Protein AF-A0A960X4B4-F1 (afdb_monomer)

Structure (mmCIF, N/CA/C/O backbone):
data_AF-A0A960X4B4-F1
#
_entry.id   AF-A0A960X4B4-F1
#
loop_
_atom_site.group_PDB
_atom_site.id
_atom_site.type_symbol
_atom_site.label_atom_id
_atom_site.label_alt_id
_atom_site.label_comp_id
_atom_site.label_asym_id
_atom_site.label_entity_id
_atom_site.label_seq_id
_atom_site.pdbx_PDB_ins_code
_atom_site.Cartn_x
_atom_site.Cartn_y
_atom_site.Cartn_z
_atom_site.occupancy
_atom_site.B_iso_or_equiv
_atom_site.auth_seq_id
_atom_site.auth_comp_id
_atom_site.auth_asym_id
_atom_site.auth_atom_id
_atom_site.pdbx_PDB_model_num
ATOM 1 N N . ILE A 1 1 ? -16.043 -7.181 19.808 1.00 50.53 1 ILE A N 1
ATOM 2 C CA . ILE A 1 1 ? -15.145 -6.764 20.918 1.00 50.53 1 ILE A CA 1
ATOM 3 C C . ILE A 1 1 ? -14.853 -5.288 20.702 1.00 50.53 1 ILE A C 1
ATOM 5 O O . ILE A 1 1 ? -14.570 -4.931 19.564 1.00 50.53 1 ILE A O 1
ATOM 9 N N . GLU A 1 2 ? -14.985 -4.450 21.730 1.00 52.50 2 GLU A N 1
ATOM 10 C CA . GLU A 1 2 ? -14.594 -3.037 21.659 1.00 52.50 2 GLU A CA 1
ATOM 11 C C . GLU A 1 2 ? -13.338 -2.835 22.502 1.00 52.50 2 GLU A C 1
ATOM 13 O O . GLU A 1 2 ? -13.346 -3.117 23.700 1.00 52.50 2 GLU A O 1
ATOM 18 N N . ASN A 1 3 ? -12.250 -2.387 21.876 1.00 58.97 3 ASN A N 1
ATOM 19 C CA . ASN A 1 3 ? -11.050 -1.962 22.590 1.00 58.97 3 ASN A CA 1
ATOM 20 C C . ASN A 1 3 ? -10.979 -0.435 22.542 1.00 58.97 3 ASN A C 1
ATOM 22 O O . ASN A 1 3 ? -10.589 0.135 21.528 1.00 58.97 3 ASN A O 1
ATOM 26 N N . THR A 1 4 ? -11.414 0.205 23.628 1.00 59.31 4 THR A N 1
ATOM 27 C CA . THR A 1 4 ? -11.480 1.668 23.788 1.00 59.31 4 THR A CA 1
ATOM 28 C C . THR A 1 4 ? -10.415 2.211 24.745 1.00 59.31 4 THR A C 1
ATOM 30 O O . THR A 1 4 ? -10.298 3.420 24.923 1.00 59.31 4 THR A O 1
ATOM 33 N N . ALA A 1 5 ? -9.629 1.331 25.375 1.00 55.03 5 ALA A N 1
ATOM 34 C CA . ALA A 1 5 ? -8.694 1.681 26.446 1.00 55.03 5 ALA A CA 1
ATOM 35 C C . ALA A 1 5 ? -7.313 2.143 25.936 1.00 55.03 5 ALA A C 1
ATOM 37 O O . ALA A 1 5 ? -6.369 2.239 26.717 1.00 55.03 5 ALA A O 1
ATOM 38 N N . GLY A 1 6 ? -7.165 2.376 24.628 1.00 54.50 6 GLY A N 1
ATOM 39 C CA . GLY A 1 6 ? -5.917 2.825 24.000 1.00 54.50 6 GLY A CA 1
ATOM 40 C C . GLY A 1 6 ? -4.767 1.810 24.011 1.00 54.50 6 GLY A C 1
ATOM 41 O O . GLY A 1 6 ? -3.699 2.081 23.468 1.00 54.50 6 GLY A O 1
ATOM 42 N N . SER A 1 7 ? -4.968 0.630 24.604 1.00 63.91 7 SER A N 1
ATOM 43 C CA . SER A 1 7 ? -3.974 -0.443 24.612 1.00 63.91 7 SER A CA 1
ATOM 44 C C . SER A 1 7 ? -3.996 -1.173 23.281 1.00 63.91 7 SER A C 1
ATOM 46 O O . SER A 1 7 ? -5.057 -1.588 22.818 1.00 63.91 7 SER A O 1
ATOM 48 N N . ALA A 1 8 ? -2.829 -1.342 22.676 1.00 65.00 8 ALA A N 1
ATOM 49 C CA . ALA A 1 8 ? -2.711 -1.991 21.385 1.00 65.00 8 ALA A CA 1
ATOM 50 C C . ALA A 1 8 ? -3.195 -3.456 21.432 1.00 65.00 8 ALA A C 1
ATOM 52 O O . ALA A 1 8 ? -3.005 -4.146 22.436 1.00 65.00 8 ALA A O 1
ATOM 53 N N . ILE A 1 9 ? -3.822 -3.938 20.355 1.00 73.00 9 ILE A N 1
ATOM 54 C CA . ILE A 1 9 ? -4.096 -5.371 20.185 1.00 73.00 9 ILE A CA 1
ATOM 55 C C . ILE A 1 9 ? -2.877 -5.981 19.510 1.00 73.00 9 ILE A C 1
ATOM 57 O O . ILE A 1 9 ? -2.686 -5.786 18.313 1.00 73.00 9 ILE A O 1
ATOM 61 N N . THR A 1 10 ? -2.065 -6.708 20.273 1.00 71.00 10 THR A N 1
ATOM 62 C CA . THR A 1 10 ? -0.920 -7.445 19.731 1.00 71.00 10 THR A CA 1
ATOM 63 C C . THR A 1 10 ? -1.332 -8.869 19.386 1.00 71.00 10 THR A C 1
ATOM 65 O O . THR A 1 10 ? -1.826 -9.607 20.238 1.00 71.00 10 THR A O 1
ATOM 68 N N . LEU A 1 11 ? -1.117 -9.245 18.132 1.00 68.44 11 LEU A N 1
ATOM 69 C CA . LEU A 1 11 ? -1.329 -10.581 17.599 1.00 68.44 11 LEU A CA 1
ATOM 70 C C . LEU A 1 11 ? 0.003 -11.323 17.584 1.00 68.44 11 LEU A C 1
ATOM 72 O O . LEU A 1 11 ? 1.002 -10.775 17.123 1.00 68.44 11 LEU A O 1
ATOM 76 N N . ALA A 1 12 ? -0.005 -12.560 18.075 1.00 64.75 12 ALA A N 1
ATOM 77 C CA . ALA A 1 12 ? 1.084 -13.500 17.837 1.00 64.75 12 ALA A CA 1
ATOM 78 C C . ALA A 1 12 ? 0.938 -14.137 16.440 1.00 64.75 12 ALA A C 1
ATOM 80 O O . ALA A 1 12 ? -0.093 -13.968 15.778 1.00 64.75 12 ALA A O 1
ATOM 81 N N . ASP A 1 13 ? 1.931 -14.907 16.011 1.00 62.62 13 ASP A N 1
ATOM 82 C CA . ASP A 1 13 ? 1.922 -15.630 14.737 1.00 62.62 13 ASP A CA 1
ATOM 83 C C . ASP A 1 13 ? 0.630 -16.472 14.577 1.00 62.62 13 ASP A C 1
ATOM 85 O O . ASP A 1 13 ? 0.130 -17.055 15.544 1.00 62.62 13 ASP A O 1
ATOM 89 N N . GLN A 1 14 ? 0.081 -16.547 13.354 1.00 63.97 14 GLN A N 1
ATOM 90 C CA . GLN A 1 14 ? -1.072 -17.400 12.991 1.00 63.97 14 GLN A CA 1
ATOM 91 C C . GLN A 1 14 ? -2.417 -17.020 13.637 1.00 63.97 14 GLN A C 1
ATOM 93 O O . GLN A 1 14 ? -3.302 -17.860 13.816 1.00 63.97 14 GLN A O 1
ATOM 98 N N . ASN A 1 15 ? -2.618 -15.745 13.974 1.00 69.31 15 ASN A N 1
ATOM 99 C CA . ASN A 1 15 ? -3.884 -15.277 14.540 1.00 69.31 15 ASN A CA 1
ATOM 100 C C . ASN A 1 15 ? -4.893 -14.820 13.472 1.00 69.31 15 ASN A C 1
ATOM 102 O O . ASN A 1 15 ? -4.555 -14.170 12.481 1.00 69.31 15 ASN A O 1
ATOM 106 N N . THR A 1 16 ? -6.171 -15.121 13.726 1.00 72.31 16 THR A N 1
ATOM 107 C CA . THR A 1 16 ? -7.315 -14.585 12.974 1.00 72.31 16 THR A CA 1
ATOM 108 C C . THR A 1 16 ? -8.043 -13.547 13.816 1.00 72.31 16 THR A C 1
ATOM 110 O O . THR A 1 16 ? -8.469 -13.841 14.933 1.00 72.31 16 THR A O 1
ATOM 113 N N . VAL A 1 17 ? -8.239 -12.351 13.263 1.00 76.06 17 VAL A N 1
ATOM 114 C CA . VAL A 1 17 ? -8.979 -11.263 13.907 1.00 76.06 17 VAL A CA 1
ATOM 115 C C . VAL A 1 17 ? -10.115 -10.805 13.016 1.00 76.06 17 VAL A C 1
ATOM 117 O O . VAL A 1 17 ? -9.895 -10.355 11.889 1.00 76.06 17 VAL A O 1
ATOM 120 N N . THR A 1 18 ? -11.337 -10.889 13.542 1.00 76.25 18 THR A N 1
ATOM 121 C CA . THR A 1 18 ? -12.540 -10.500 12.811 1.00 76.25 18 THR A CA 1
ATOM 122 C C . THR A 1 18 ? -13.560 -9.763 13.666 1.00 76.25 18 THR A C 1
ATOM 124 O O . THR A 1 18 ? -13.777 -10.117 14.827 1.00 76.25 18 THR A O 1
ATOM 127 N N . GLY A 1 19 ? -14.196 -8.739 13.087 1.00 60.88 19 GLY A N 1
ATOM 128 C CA . GLY A 1 19 ? -15.353 -8.071 13.685 1.00 60.88 19 GLY A CA 1
ATOM 129 C C . GLY A 1 19 ? -15.038 -7.286 14.961 1.00 60.88 19 GLY A C 1
ATOM 130 O O . GLY A 1 19 ? -15.871 -7.220 15.872 1.00 60.88 19 GLY A O 1
ATOM 131 N N . ILE A 1 20 ? -13.829 -6.727 15.073 1.00 70.94 20 ILE A N 1
ATOM 132 C CA . ILE A 1 20 ? -13.418 -5.910 16.2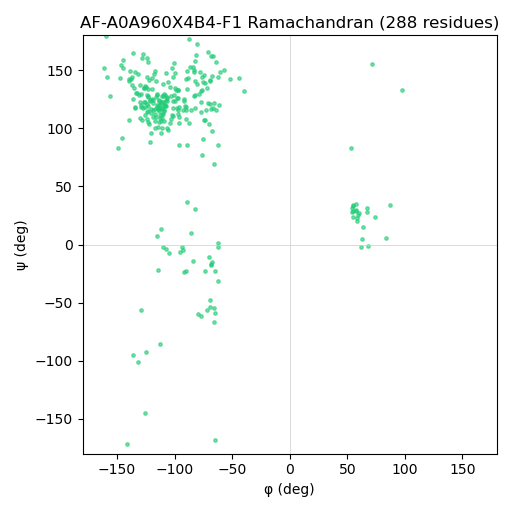18 1.00 70.94 20 ILE A CA 1
ATOM 133 C C . ILE A 1 20 ? -13.525 -4.423 15.864 1.00 70.94 20 ILE A C 1
ATOM 135 O O . ILE A 1 20 ? -13.076 -3.988 14.803 1.00 70.94 20 ILE A O 1
ATOM 139 N N . ASN A 1 21 ? -14.105 -3.646 16.783 1.00 68.06 21 ASN A N 1
ATOM 140 C CA . ASN A 1 21 ? -14.029 -2.189 16.766 1.00 68.06 21 ASN A CA 1
ATOM 141 C C . ASN A 1 21 ? -12.897 -1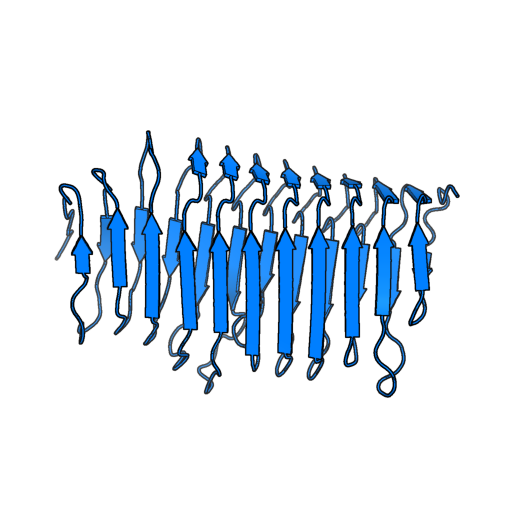.751 17.705 1.00 68.06 21 ASN A C 1
ATOM 143 O O . ASN A 1 21 ? -12.940 -2.005 18.913 1.00 68.06 21 ASN A O 1
ATOM 147 N N . ILE A 1 22 ? -11.864 -1.136 17.145 1.00 71.12 22 ILE A N 1
ATOM 148 C CA . ILE A 1 22 ? -10.683 -0.671 17.865 1.00 71.12 22 ILE A CA 1
ATOM 149 C C . ILE A 1 22 ? -10.682 0.851 17.803 1.00 71.12 22 ILE A C 1
ATOM 151 O O . ILE A 1 22 ? -10.599 1.442 16.727 1.00 71.12 22 ILE A O 1
ATOM 155 N N . VAL A 1 23 ? -10.786 1.491 18.965 1.00 71.81 23 VAL A N 1
ATOM 156 C CA . VAL A 1 23 ? -10.845 2.948 19.086 1.00 71.81 23 VAL A CA 1
ATOM 157 C C . VAL A 1 23 ? -9.662 3.413 19.917 1.00 71.81 23 VAL A C 1
ATOM 159 O O . VAL A 1 23 ? -9.452 2.952 21.039 1.00 71.81 23 VAL A O 1
ATOM 162 N N . SER A 1 24 ? -8.888 4.339 19.362 1.00 63.91 24 SER A N 1
ATOM 163 C CA . SER A 1 24 ? -7.717 4.935 20.012 1.00 63.91 24 SER A CA 1
ATOM 164 C C . SER A 1 24 ? -6.572 3.964 20.318 1.00 63.91 24 SER A C 1
ATOM 166 O O . SER A 1 24 ? -5.665 4.314 21.067 1.00 63.91 24 SER A O 1
ATOM 168 N N . ALA A 1 25 ? -6.577 2.770 19.721 1.00 57.59 25 ALA A N 1
ATOM 169 C CA . ALA A 1 25 ? -5.566 1.730 19.898 1.00 57.59 25 ALA A CA 1
ATOM 170 C C . ALA A 1 25 ? -5.103 1.167 18.547 1.00 57.59 25 ALA A C 1
ATOM 172 O O . ALA A 1 25 ? -5.895 1.042 17.620 1.00 57.59 25 ALA A O 1
ATOM 173 N N . THR A 1 26 ? -3.832 0.784 18.443 1.00 59.41 26 THR A N 1
ATOM 174 C CA . THR A 1 26 ? -3.265 0.173 17.228 1.00 59.41 26 THR A CA 1
ATOM 175 C C . THR A 1 26 ? -3.437 -1.349 17.243 1.00 59.41 26 THR A C 1
ATOM 177 O O . THR A 1 26 ? -3.318 -1.981 18.294 1.00 59.41 26 THR A O 1
ATOM 180 N N . MET A 1 27 ? -3.694 -1.960 16.084 1.00 68.62 27 MET A N 1
ATOM 181 C CA . MET A 1 27 ? -3.538 -3.408 15.908 1.00 68.62 27 MET A CA 1
ATOM 182 C C . MET A 1 27 ? -2.111 -3.703 15.438 1.00 68.62 27 MET A C 1
ATOM 184 O O . MET A 1 27 ? -1.719 -3.255 14.363 1.00 68.62 27 MET A O 1
ATOM 188 N N . HIS A 1 28 ? -1.349 -4.458 16.229 1.00 66.94 28 HIS A N 1
ATOM 189 C CA . HIS A 1 28 ? -0.005 -4.910 15.874 1.00 66.94 28 HIS A CA 1
ATOM 190 C C . HIS A 1 28 ? -0.008 -6.395 15.533 1.00 66.94 28 HIS A C 1
ATOM 192 O O . HIS A 1 28 ? -0.406 -7.214 16.358 1.00 66.94 28 HIS A O 1
ATOM 198 N N . GLY A 1 29 ? 0.500 -6.747 14.357 1.00 53.44 29 GLY A N 1
ATOM 199 C CA . GLY A 1 29 ? 0.996 -8.093 14.082 1.00 53.44 29 GLY A CA 1
ATOM 200 C C . GLY A 1 29 ? 2.514 -8.069 14.174 1.00 53.44 29 GLY A C 1
ATOM 201 O O . GLY A 1 29 ? 3.162 -7.437 13.339 1.00 53.44 29 GLY A O 1
ATOM 202 N N . ILE A 1 30 ? 3.068 -8.706 15.204 1.00 56.44 30 ILE A N 1
ATOM 203 C CA . ILE A 1 30 ? 4.516 -8.877 15.353 1.00 56.44 30 ILE A CA 1
ATOM 204 C C . ILE A 1 30 ? 4.791 -10.351 15.117 1.00 56.44 30 ILE A C 1
ATOM 206 O O . ILE A 1 30 ? 4.470 -11.173 15.973 1.00 56.44 30 ILE A O 1
ATOM 210 N N . ASP A 1 31 ? 5.369 -10.669 13.957 1.00 52.88 31 ASP A N 1
ATOM 211 C CA . ASP A 1 31 ? 5.973 -11.983 13.763 1.00 52.88 31 ASP A CA 1
ATOM 212 C C . ASP A 1 31 ? 7.158 -12.048 14.729 1.00 52.88 31 ASP A C 1
ATOM 214 O O . ASP A 1 31 ? 7.978 -11.132 14.746 1.00 52.88 31 ASP A O 1
ATOM 218 N N . SER A 1 32 ? 7.182 -13.017 15.637 1.00 44.44 32 SER A N 1
ATOM 219 C CA . SER A 1 32 ? 8.206 -13.080 16.693 1.00 44.44 32 SER A CA 1
ATOM 220 C C . SER A 1 32 ? 9.188 -14.231 16.504 1.00 44.44 32 SER A C 1
ATOM 222 O O . SER A 1 32 ? 10.150 -14.339 17.271 1.00 44.44 32 SER A O 1
ATOM 224 N N . SER A 1 33 ? 9.003 -15.068 15.474 1.00 44.66 33 SER A N 1
ATOM 225 C CA . SER A 1 33 ? 9.842 -16.242 15.259 1.00 44.66 33 SER A CA 1
ATOM 226 C C . SER A 1 33 ? 10.500 -16.263 13.874 1.00 44.66 33 SER A C 1
ATOM 228 O O . SER A 1 33 ? 9.882 -16.491 12.844 1.00 44.66 33 SER A O 1
ATOM 230 N N . ALA A 1 34 ? 11.833 -16.153 13.849 1.00 45.00 34 ALA A N 1
ATOM 231 C CA . ALA A 1 34 ? 12.650 -16.311 12.635 1.00 45.00 34 ALA A CA 1
ATOM 232 C C . ALA A 1 34 ? 12.574 -17.722 11.994 1.00 45.00 34 ALA A C 1
ATOM 234 O O . ALA A 1 34 ? 13.217 -17.975 10.978 1.00 45.00 34 ALA A O 1
ATOM 235 N N . ALA A 1 35 ? 11.835 -18.662 12.600 1.00 48.38 35 ALA A N 1
ATOM 236 C CA . ALA A 1 35 ? 11.820 -20.080 12.239 1.00 48.38 35 ALA A CA 1
ATOM 237 C C . ALA A 1 35 ? 10.474 -20.582 11.682 1.00 48.38 35 ALA A C 1
ATOM 239 O O . ALA A 1 35 ? 10.463 -21.587 10.971 1.00 48.38 35 ALA A O 1
ATOM 240 N N . SER A 1 36 ? 9.353 -19.912 11.968 1.00 52.69 36 SER A N 1
ATOM 241 C CA . SER A 1 36 ? 8.038 -20.261 11.422 1.00 52.69 36 SER A CA 1
ATOM 242 C C . SER A 1 36 ? 7.292 -18.991 11.057 1.00 52.69 36 SER A C 1
ATOM 244 O O . SER A 1 36 ? 6.841 -18.272 11.933 1.00 52.69 36 SER A O 1
ATOM 246 N N . GLY A 1 37 ? 7.174 -18.739 9.760 1.00 59.66 37 GLY A N 1
ATOM 247 C CA . GLY A 1 37 ? 6.456 -17.604 9.206 1.00 59.66 37 GLY A CA 1
ATOM 248 C C . GLY A 1 37 ? 5.149 -17.231 9.892 1.00 59.66 37 GLY A C 1
ATOM 249 O O . GLY A 1 37 ? 4.287 -18.091 10.089 1.00 59.66 37 GLY A O 1
ATOM 250 N N . GLY A 1 38 ? 4.966 -15.944 10.181 1.00 64.44 38 GLY A N 1
ATOM 251 C CA . GLY A 1 38 ? 3.690 -15.404 10.620 1.00 64.44 38 GLY A CA 1
ATOM 252 C C . GLY A 1 38 ? 2.663 -15.377 9.486 1.00 64.44 38 GLY A C 1
ATOM 253 O O . GLY A 1 38 ? 2.866 -14.723 8.459 1.00 64.44 38 GLY A O 1
ATOM 254 N N . GLU A 1 39 ? 1.530 -16.053 9.692 1.00 75.50 39 GLU A N 1
ATOM 255 C CA . GLU A 1 39 ? 0.331 -15.872 8.873 1.00 75.50 39 GLU A CA 1
ATOM 256 C C . GLU A 1 39 ? -0.704 -15.027 9.623 1.00 75.50 39 GLU A C 1
ATOM 258 O O . GLU A 1 39 ? -1.055 -15.336 10.759 1.00 75.50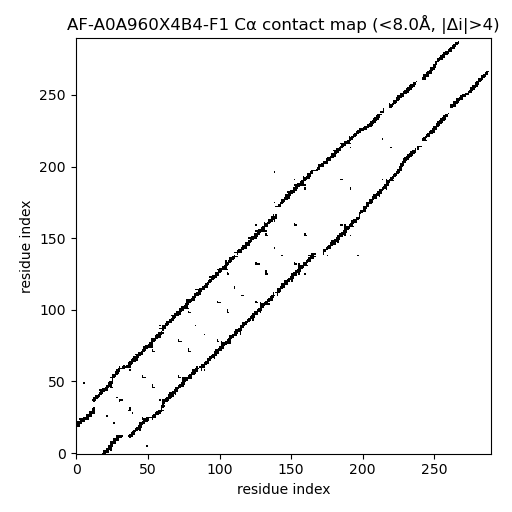 39 GLU A O 1
ATOM 263 N N . TYR A 1 40 ? -1.213 -13.959 9.011 1.00 79.12 40 TYR A N 1
ATOM 264 C CA . TYR A 1 40 ? -2.215 -13.096 9.643 1.00 79.12 40 TYR A CA 1
ATOM 265 C C . TYR A 1 40 ? -3.465 -13.008 8.783 1.00 79.12 40 TYR A C 1
ATOM 267 O O . TYR A 1 40 ? -3.389 -12.626 7.617 1.00 79.12 40 TYR A O 1
ATOM 275 N N . LEU A 1 41 ? -4.628 -13.292 9.371 1.00 84.44 41 LEU A N 1
ATOM 276 C CA . LEU A 1 41 ? -5.923 -13.000 8.760 1.00 84.44 41 LEU A CA 1
ATOM 277 C C . LEU A 1 41 ? -6.617 -11.901 9.559 1.00 84.44 41 LEU A C 1
ATOM 279 O O . LEU A 1 41 ? -7.134 -12.142 10.649 1.00 84.44 41 LEU A O 1
ATOM 283 N N . ILE A 1 42 ? -6.650 -10.693 9.003 1.00 87.00 42 ILE A N 1
ATOM 284 C CA . ILE A 1 42 ? -7.273 -9.522 9.623 1.00 87.00 42 ILE A CA 1
ATOM 285 C C . ILE A 1 42 ? -8.428 -9.096 8.726 1.00 87.00 42 ILE A C 1
ATOM 287 O O . ILE A 1 42 ? -8.215 -8.622 7.609 1.00 87.00 42 ILE A O 1
ATOM 291 N N . THR A 1 43 ? -9.662 -9.298 9.180 1.00 91.38 43 THR A N 1
ATOM 292 C CA . THR A 1 43 ? -10.844 -9.090 8.336 1.00 91.38 43 THR A CA 1
ATOM 293 C C . THR A 1 43 ? -11.978 -8.375 9.050 1.00 91.38 43 THR A C 1
ATOM 295 O O . THR A 1 43 ? -12.230 -8.631 10.219 1.00 91.38 43 THR A O 1
ATOM 298 N N . ASP A 1 44 ? -12.719 -7.525 8.345 1.00 89.69 44 ASP A N 1
ATOM 299 C CA . ASP A 1 44 ? -13.961 -6.918 8.851 1.00 89.69 44 ASP A CA 1
ATOM 300 C C . ASP A 1 44 ? -13.787 -6.120 10.161 1.00 89.69 44 ASP A C 1
ATOM 302 O O . ASP A 1 44 ? -14.659 -6.139 11.031 1.00 89.69 44 ASP A O 1
ATOM 306 N N . ASN A 1 45 ? -12.648 -5.443 10.341 1.00 86.88 45 ASN A N 1
ATOM 307 C CA . ASN A 1 45 ? -12.400 -4.607 11.518 1.00 86.88 45 ASN A CA 1
ATOM 308 C C . ASN A 1 45 ? -12.643 -3.126 11.219 1.00 86.88 45 ASN A C 1
ATOM 310 O O . ASN A 1 45 ? -12.369 -2.650 10.116 1.00 86.88 45 ASN A O 1
ATOM 314 N N . LEU A 1 46 ? -13.106 -2.389 12.229 1.00 89.94 46 LEU A N 1
ATOM 315 C CA . LEU A 1 46 ? -13.152 -0.929 12.226 1.00 89.94 46 LEU A CA 1
ATOM 316 C C . LEU A 1 46 ? -12.086 -0.418 13.195 1.00 89.94 46 LEU A C 1
ATOM 318 O O . LEU A 1 46 ? -12.133 -0.736 14.379 1.00 89.94 46 LEU A O 1
ATOM 322 N N . ILE A 1 47 ? -11.122 0.351 12.699 1.00 88.69 47 ILE A N 1
ATOM 323 C CA . ILE A 1 47 ? -9.986 0.850 13.478 1.00 88.69 47 ILE A CA 1
ATOM 324 C C . ILE A 1 47 ? -9.942 2.364 13.331 1.00 88.69 47 ILE A C 1
ATOM 326 O O . ILE A 1 47 ? -9.822 2.876 12.217 1.00 88.69 47 ILE A O 1
ATOM 330 N N . THR A 1 48 ? -10.090 3.091 14.440 1.00 89.25 48 THR A N 1
ATOM 331 C CA . THR A 1 48 ? -10.283 4.545 14.395 1.00 89.25 48 THR A CA 1
ATOM 332 C C . THR A 1 48 ? -9.503 5.308 15.455 1.00 89.25 48 THR A C 1
ATOM 334 O O . THR A 1 48 ? -9.310 4.820 16.569 1.00 89.25 48 THR A O 1
ATOM 337 N N . ASN A 1 49 ? -9.117 6.544 15.125 1.00 89.06 49 ASN A N 1
ATOM 338 C CA . ASN A 1 49 ? -8.545 7.529 16.055 1.00 89.06 49 ASN A CA 1
ATOM 339 C C . ASN A 1 49 ? -7.268 7.054 16.774 1.00 89.06 49 ASN A C 1
ATOM 341 O O . ASN A 1 49 ? -7.013 7.438 17.915 1.00 89.06 49 ASN A O 1
ATOM 345 N N . THR A 1 50 ? -6.476 6.191 16.136 1.00 84.44 50 THR A N 1
ATOM 346 C CA . THR A 1 50 ? -5.217 5.688 16.698 1.00 84.44 50 THR A CA 1
ATOM 347 C C . THR A 1 50 ? -4.192 6.813 16.793 1.00 84.44 50 THR A C 1
ATOM 349 O O . THR A 1 50 ? -4.142 7.685 15.934 1.00 84.44 50 THR A O 1
ATOM 352 N N . THR A 1 51 ? -3.345 6.817 17.823 1.00 85.56 51 THR A N 1
ATOM 353 C CA . THR A 1 51 ? -2.296 7.848 17.972 1.00 85.56 51 THR A CA 1
ATOM 354 C C . THR A 1 51 ? -1.137 7.666 16.990 1.00 85.56 51 THR A C 1
ATOM 356 O O . THR A 1 51 ? -0.430 8.623 16.691 1.00 85.56 51 THR A O 1
ATOM 359 N N . ASN A 1 52 ? -0.957 6.446 16.483 1.00 88.31 52 ASN A N 1
ATOM 360 C CA . ASN A 1 52 ? 0.017 6.074 15.462 1.00 88.31 52 ASN A CA 1
ATOM 361 C C . ASN A 1 52 ? -0.720 5.377 14.297 1.00 88.31 52 ASN A C 1
ATOM 363 O O . ASN A 1 52 ? -1.867 5.726 14.010 1.00 88.31 52 ASN A O 1
ATOM 367 N N . ASN A 1 53 ? -0.109 4.380 13.657 1.00 89.56 53 ASN A N 1
ATOM 368 C CA . ASN A 1 53 ? -0.731 3.554 12.626 1.00 89.56 53 ASN A CA 1
ATOM 369 C C . ASN A 1 53 ? -2.016 2.859 13.110 1.00 89.56 53 ASN A C 1
ATOM 371 O O . ASN A 1 53 ? -2.133 2.523 14.294 1.00 89.56 53 ASN A O 1
ATOM 375 N N . GLY A 1 54 ? -2.964 2.607 12.205 1.00 89.06 54 GLY A N 1
ATOM 376 C CA . GLY A 1 54 ? -4.170 1.839 12.524 1.00 89.06 54 GLY A CA 1
ATOM 377 C C . GLY A 1 54 ? -3.899 0.336 12.601 1.00 89.06 54 GLY A C 1
ATOM 378 O O . GLY A 1 54 ? -4.050 -0.275 13.662 1.00 89.06 54 GLY A O 1
ATOM 379 N N . ILE A 1 55 ? -3.453 -0.249 11.487 1.00 90.56 55 ILE A N 1
ATOM 380 C CA . ILE A 1 55 ? -2.885 -1.604 11.429 1.00 90.56 55 ILE A CA 1
ATOM 381 C C . ILE A 1 55 ? -1.388 -1.469 11.183 1.00 90.56 55 ILE A C 1
ATOM 383 O O . ILE A 1 55 ? -0.984 -0.799 10.238 1.00 90.56 55 ILE A O 1
ATOM 387 N N . ASN A 1 56 ? -0.575 -2.121 12.006 1.00 88.06 56 ASN A N 1
ATOM 388 C CA . ASN A 1 56 ? 0.871 -2.171 11.848 1.00 88.06 56 ASN A CA 1
ATOM 389 C C . ASN A 1 56 ? 1.333 -3.633 11.816 1.00 88.06 56 ASN A C 1
ATOM 391 O O . ASN A 1 56 ? 1.239 -4.324 12.834 1.00 88.06 56 ASN A O 1
ATOM 395 N N . LEU A 1 57 ? 1.806 -4.108 10.664 1.00 85.06 57 LEU A N 1
ATOM 396 C CA . LEU A 1 57 ? 2.397 -5.439 10.532 1.00 85.06 57 LEU A CA 1
ATOM 397 C C . LEU A 1 57 ? 3.890 -5.306 10.267 1.00 85.06 57 LEU A C 1
ATOM 399 O O . LEU A 1 57 ? 4.299 -4.632 9.322 1.00 85.06 57 LEU A O 1
ATOM 403 N N . VAL A 1 58 ? 4.681 -6.011 11.074 1.00 79.56 58 VAL A N 1
ATOM 404 C CA . VAL A 1 58 ? 6.139 -6.069 10.932 1.00 79.56 58 VAL A CA 1
ATOM 405 C C . VAL A 1 58 ? 6.558 -7.526 10.734 1.00 79.56 58 VAL A C 1
ATOM 407 O O . VAL A 1 58 ? 6.798 -8.237 11.714 1.00 79.56 58 VAL A O 1
ATOM 410 N N . PRO A 1 59 ? 6.585 -8.019 9.482 1.00 71.38 59 PRO A N 1
ATOM 411 C CA . PRO A 1 59 ? 7.073 -9.358 9.175 1.00 71.38 59 PRO A CA 1
ATOM 412 C C . PRO A 1 59 ? 8.588 -9.429 9.397 1.00 71.38 59 PRO A C 1
ATOM 414 O O . PRO A 1 59 ? 9.338 -8.688 8.756 1.00 71.38 59 PRO A O 1
ATOM 417 N N . ILE A 1 60 ? 9.039 -10.324 10.281 1.00 68.62 60 ILE A N 1
ATOM 418 C CA . ILE A 1 60 ? 10.472 -10.566 10.547 1.00 68.62 60 ILE A CA 1
ATOM 419 C C . ILE A 1 60 ? 10.992 -11.876 9.935 1.00 68.62 60 ILE A C 1
ATOM 421 O O . ILE A 1 60 ? 12.189 -12.149 9.993 1.00 68.62 60 ILE A O 1
ATOM 425 N N . ALA A 1 61 ? 10.097 -12.695 9.377 1.00 67.75 61 ALA A N 1
ATOM 426 C CA . ALA A 1 61 ? 10.388 -13.980 8.752 1.00 67.75 61 ALA A CA 1
ATOM 427 C C . ALA A 1 61 ? 9.514 -14.182 7.499 1.00 67.75 61 ALA A C 1
ATOM 429 O O . ALA A 1 61 ? 8.829 -13.265 7.039 1.00 67.75 61 ALA A O 1
ATOM 430 N N . ASN A 1 62 ? 9.553 -15.387 6.922 1.00 74.12 62 ASN A N 1
ATOM 431 C CA . ASN A 1 62 ? 8.783 -15.723 5.724 1.00 74.12 62 ASN A CA 1
ATOM 432 C C . ASN A 1 62 ? 7.275 -15.743 6.017 1.00 74.12 62 ASN A C 1
ATOM 434 O O . ASN A 1 62 ? 6.792 -16.758 6.491 1.00 74.12 62 ASN A O 1
ATOM 438 N N . GLY A 1 63 ? 6.524 -14.683 5.730 1.00 72.94 63 GLY A N 1
ATOM 439 C CA . GLY A 1 63 ? 5.139 -14.535 6.197 1.00 72.94 63 GLY A CA 1
ATOM 440 C C . GLY A 1 63 ? 4.094 -14.314 5.101 1.00 72.94 63 GLY A C 1
ATOM 441 O O . GLY A 1 63 ? 4.399 -13.872 3.985 1.00 72.94 63 GLY A O 1
ATOM 442 N N . HIS A 1 64 ? 2.829 -14.576 5.447 1.00 82.88 64 HIS A N 1
ATOM 443 C CA . HIS A 1 64 ? 1.671 -14.282 4.600 1.00 82.88 64 HIS A CA 1
ATOM 444 C C . HIS A 1 64 ? 0.589 -13.506 5.356 1.00 82.88 64 HIS A C 1
ATOM 446 O O . HIS A 1 64 ? 0.009 -14.002 6.315 1.00 82.88 64 HIS A O 1
ATOM 452 N N . SER A 1 65 ? 0.243 -12.311 4.886 1.00 86.62 65 SER A N 1
ATOM 453 C CA . SER A 1 65 ? -0.824 -11.510 5.499 1.00 86.62 65 SER A CA 1
ATOM 454 C C . SER A 1 65 ? -1.997 -11.311 4.553 1.00 86.62 65 SER A C 1
ATOM 456 O O . SER A 1 65 ? -1.838 -10.842 3.426 1.00 86.62 65 SER A O 1
ATOM 458 N N . ILE A 1 66 ? -3.198 -11.594 5.044 1.00 89.88 66 ILE A N 1
ATOM 459 C CA . ILE A 1 66 ? -4.467 -11.375 4.361 1.00 89.88 66 ILE A CA 1
ATOM 460 C C . ILE A 1 66 ? -5.245 -10.297 5.117 1.00 89.88 66 ILE A C 1
ATOM 462 O O . ILE A 1 66 ? -5.661 -10.499 6.259 1.00 89.88 66 ILE A O 1
ATOM 466 N N . LEU A 1 67 ? -5.466 -9.156 4.463 1.00 93.44 67 LEU A N 1
ATOM 467 C CA . LEU A 1 67 ? -6.262 -8.050 4.989 1.00 93.44 67 LEU A CA 1
ATOM 468 C C . LEU A 1 67 ? -7.509 -7.879 4.126 1.00 93.44 67 LEU A C 1
ATOM 470 O O . LEU A 1 67 ? -7.401 -7.567 2.937 1.00 93.44 67 LEU A O 1
ATOM 474 N N . LEU A 1 68 ? -8.692 -8.076 4.705 1.00 94.56 68 LEU A N 1
ATOM 475 C CA . LEU A 1 68 ? -9.955 -8.046 3.965 1.00 94.56 68 LEU A CA 1
ATOM 476 C C . LEU A 1 68 ? -10.978 -7.130 4.628 1.00 94.56 68 LEU A C 1
ATOM 478 O O . LEU A 1 68 ? -11.283 -7.298 5.801 1.00 94.56 68 LEU A O 1
ATOM 482 N N . ARG A 1 69 ? -11.596 -6.218 3.873 1.00 96.69 69 ARG A N 1
ATOM 483 C CA . ARG A 1 69 ? -12.763 -5.449 4.358 1.00 96.69 69 ARG A CA 1
ATOM 484 C C . ARG A 1 69 ? -12.536 -4.706 5.681 1.00 96.69 69 ARG A C 1
ATOM 486 O O . ARG A 1 69 ? -13.478 -4.476 6.435 1.00 96.69 69 ARG A O 1
ATOM 493 N N . ASN A 1 70 ? -11.297 -4.325 5.984 1.00 95.31 70 ASN A N 1
ATOM 494 C CA . ASN A 1 70 ? -11.015 -3.491 7.146 1.00 95.31 70 ASN A CA 1
ATOM 495 C C . ASN A 1 70 ? -11.262 -2.028 6.794 1.00 95.31 70 ASN A C 1
ATOM 497 O O . ASN A 1 70 ? -10.919 -1.581 5.703 1.00 95.31 70 ASN A O 1
ATOM 501 N N . THR A 1 71 ? -11.825 -1.274 7.730 1.00 96.00 71 THR A N 1
ATOM 502 C CA . THR A 1 71 ? -11.913 0.182 7.648 1.00 96.00 71 THR A CA 1
ATOM 503 C C . THR A 1 71 ? -10.974 0.781 8.678 1.00 96.00 71 THR A C 1
ATOM 505 O O . THR A 1 71 ? -11.184 0.614 9.877 1.00 96.00 71 THR A O 1
ATOM 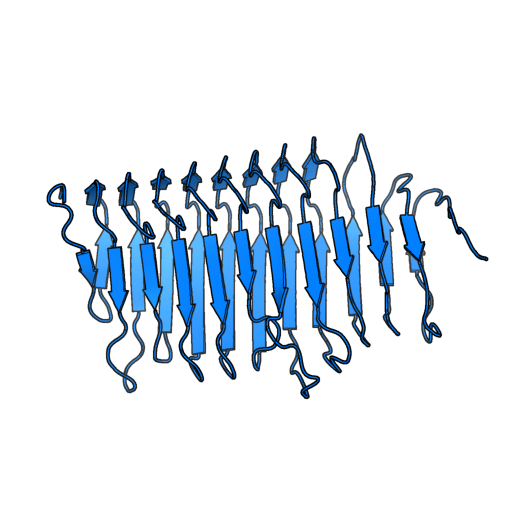508 N N . VAL A 1 72 ? -9.957 1.495 8.211 1.00 95.88 72 VAL A N 1
ATOM 509 C CA . VAL A 1 72 ? -9.033 2.248 9.052 1.00 95.88 72 VAL A CA 1
ATOM 510 C C . VAL A 1 72 ? -9.206 3.735 8.782 1.00 95.88 72 VAL A C 1
ATOM 512 O O . VAL A 1 72 ? -9.088 4.173 7.635 1.00 95.88 72 VAL A O 1
ATOM 515 N N . MET A 1 73 ? -9.493 4.522 9.819 1.00 95.44 73 MET A N 1
ATOM 516 C CA . MET A 1 73 ? -9.658 5.964 9.651 1.00 95.44 73 MET A CA 1
ATOM 517 C C . MET A 1 73 ? -9.168 6.814 10.813 1.00 95.44 73 MET A C 1
ATOM 519 O O . MET A 1 73 ? -9.205 6.396 11.968 1.00 95.44 73 MET A O 1
ATOM 523 N N . ASN A 1 74 ? -8.765 8.046 10.504 1.00 94.38 74 ASN A N 1
ATOM 524 C CA . ASN A 1 74 ? -8.227 8.999 11.477 1.00 94.38 74 ASN A CA 1
ATOM 525 C C . ASN A 1 74 ? -7.035 8.432 12.268 1.00 94.38 74 ASN A C 1
ATOM 527 O O . ASN A 1 74 ? -6.895 8.712 13.459 1.00 94.38 74 ASN A O 1
ATOM 531 N N . ALA A 1 75 ? -6.201 7.598 11.643 1.00 91.88 75 ALA A N 1
ATOM 532 C CA . ALA A 1 75 ? -4.951 7.177 12.254 1.00 91.88 75 ALA A CA 1
ATOM 533 C C . ALA A 1 75 ? -3.979 8.360 12.330 1.00 91.88 75 ALA A C 1
ATOM 535 O O . ALA A 1 75 ? -3.890 9.162 11.397 1.00 91.88 75 ALA A O 1
ATOM 536 N N . GLY A 1 76 ? -3.243 8.450 13.437 1.00 90.38 76 GLY A N 1
ATOM 537 C CA . GLY A 1 76 ? -2.289 9.516 13.733 1.00 90.38 76 GLY A CA 1
ATOM 538 C C . GLY A 1 76 ? -1.026 9.489 12.874 1.00 90.38 76 GLY A C 1
ATOM 539 O O . GLY A 1 76 ? -0.304 10.488 12.869 1.00 90.38 76 GLY A O 1
ATOM 540 N N . VAL A 1 77 ? -0.798 8.408 12.113 1.00 94.38 77 VAL A N 1
ATOM 541 C CA . VAL A 1 77 ? 0.206 8.326 11.037 1.00 94.38 77 VAL A CA 1
ATOM 542 C C . VAL A 1 77 ? -0.395 7.635 9.798 1.00 94.38 77 VAL A C 1
ATOM 544 O O . VAL A 1 77 ? -1.056 8.297 8.997 1.00 94.38 77 VAL A O 1
ATOM 547 N N . ASN A 1 78 ? -0.211 6.320 9.629 1.00 96.62 78 ASN A N 1
ATOM 548 C CA . ASN A 1 78 ? -0.688 5.576 8.459 1.00 96.62 78 ASN A CA 1
ATOM 549 C C . ASN A 1 78 ? -1.966 4.784 8.771 1.00 96.62 78 ASN A C 1
ATOM 551 O O . ASN A 1 78 ? -2.181 4.343 9.899 1.00 96.62 78 ASN A O 1
ATOM 555 N N . GLY A 1 79 ? -2.816 4.543 7.773 1.00 96.12 79 GLY A N 1
ATOM 556 C CA . GLY A 1 79 ? -3.943 3.621 7.936 1.00 96.12 79 GLY A CA 1
ATOM 557 C C . GLY A 1 79 ? -3.438 2.192 8.155 1.00 96.12 79 GLY A C 1
ATOM 558 O O . GLY A 1 79 ? -3.557 1.621 9.240 1.00 96.12 79 GLY A O 1
ATOM 559 N N . ILE A 1 80 ? -2.819 1.632 7.123 1.00 95.12 80 ILE A N 1
ATOM 560 C CA . ILE A 1 80 ? -2.139 0.336 7.180 1.00 95.12 80 ILE A CA 1
ATOM 561 C C . ILE A 1 80 ? -0.654 0.573 6.937 1.00 95.12 80 ILE A C 1
ATOM 563 O O . ILE A 1 80 ? -0.297 1.210 5.952 1.00 95.12 80 ILE A O 1
ATOM 567 N N . ASP A 1 81 ? 0.188 0.048 7.817 1.00 92.56 81 ASP A N 1
ATOM 568 C CA . ASP A 1 81 ? 1.642 0.070 7.710 1.00 92.56 81 ASP A CA 1
ATOM 569 C C . ASP A 1 81 ? 2.166 -1.364 7.651 1.00 92.56 81 ASP A C 1
ATOM 571 O O . ASP A 1 81 ? 1.874 -2.178 8.534 1.00 92.56 81 ASP A O 1
ATOM 575 N N . LEU A 1 82 ? 2.886 -1.670 6.577 1.00 88.75 82 LEU A N 1
ATOM 576 C CA . LEU A 1 82 ? 3.588 -2.924 6.375 1.00 88.75 82 LEU A CA 1
ATOM 577 C C . LEU A 1 82 ? 5.073 -2.635 6.187 1.00 88.75 82 LEU A C 1
ATOM 579 O O . LEU A 1 82 ? 5.514 -2.369 5.070 1.00 88.75 82 LEU A O 1
ATOM 583 N N . THR A 1 83 ? 5.847 -2.733 7.258 1.00 85.75 83 THR A N 1
ATOM 584 C CA . THR A 1 83 ? 7.298 -2.539 7.195 1.00 85.75 83 THR A CA 1
ATOM 585 C C . THR A 1 83 ? 7.983 -3.876 7.449 1.00 85.75 83 THR A C 1
ATOM 587 O O . THR A 1 83 ? 7.868 -4.433 8.540 1.00 85.75 83 THR A O 1
ATOM 590 N N . THR A 1 84 ? 8.653 -4.438 6.441 1.00 78.38 84 THR A N 1
ATOM 591 C CA . THR A 1 84 ? 9.340 -5.734 6.572 1.00 78.38 84 THR A CA 1
ATOM 592 C C . THR A 1 84 ? 10.722 -5.568 7.182 1.00 78.38 84 THR A C 1
ATOM 594 O O . THR A 1 84 ? 11.398 -4.583 6.920 1.00 78.38 84 THR A O 1
ATOM 597 N N . ALA A 1 85 ? 11.190 -6.559 7.938 1.00 75.25 85 ALA A N 1
ATOM 598 C CA . ALA A 1 85 ? 12.604 -6.636 8.292 1.00 75.25 85 ALA A CA 1
ATOM 599 C C . ALA A 1 85 ? 13.468 -7.022 7.073 1.00 75.25 85 ALA A C 1
ATOM 601 O O . ALA A 1 85 ? 12.957 -7.497 6.051 1.00 75.25 85 ALA A O 1
ATOM 602 N N . SER A 1 86 ? 14.786 -6.843 7.198 1.00 75.00 86 SER A N 1
ATOM 603 C CA . SER A 1 86 ? 15.754 -7.324 6.204 1.00 75.00 86 SER A CA 1
ATOM 604 C C . SER A 1 86 ? 15.674 -8.850 6.050 1.00 75.00 86 SER A C 1
ATOM 606 O O . SER A 1 86 ? 15.327 -9.553 7.001 1.00 75.00 86 SER A O 1
ATOM 608 N N . ASP A 1 87 ? 15.947 -9.352 4.842 1.00 73.56 87 ASP A N 1
ATOM 609 C CA . ASP A 1 87 ? 15.881 -10.775 4.458 1.00 73.56 87 ASP A CA 1
ATOM 610 C C . ASP A 1 87 ? 14.491 -11.454 4.551 1.00 73.56 87 ASP A C 1
ATOM 612 O O . ASP A 1 87 ? 14.367 -12.653 4.282 1.00 73.56 87 ASP A O 1
ATOM 616 N N . ALA A 1 88 ? 13.417 -10.727 4.876 1.00 73.31 88 ALA A N 1
ATOM 617 C CA . ALA A 1 88 ? 12.078 -11.313 4.958 1.00 73.31 88 ALA A CA 1
ATOM 618 C C . ALA A 1 88 ? 11.506 -11.659 3.565 1.00 73.31 88 ALA A C 1
ATOM 620 O O . ALA A 1 88 ? 11.528 -10.838 2.644 1.00 73.31 88 ALA A O 1
ATOM 621 N N . GLN A 1 89 ? 10.923 -12.856 3.406 1.00 80.38 89 GLN A N 1
ATOM 622 C CA . GLN A 1 89 ? 10.057 -13.168 2.260 1.00 80.38 89 GLN A CA 1
ATOM 623 C C . GLN A 1 89 ? 8.603 -12.956 2.651 1.00 80.38 89 GLN A C 1
ATOM 625 O O . GLN A 1 89 ? 8.004 -13.766 3.353 1.00 80.38 89 GLN A O 1
ATOM 630 N N . PHE A 1 90 ? 8.011 -11.868 2.188 1.00 80.44 90 PHE A N 1
ATOM 631 C CA . PHE A 1 90 ? 6.691 -11.472 2.632 1.00 80.44 90 PHE A CA 1
ATOM 632 C C . PHE A 1 90 ? 5.705 -11.428 1.476 1.00 80.44 90 PHE A C 1
ATOM 634 O O . PHE A 1 90 ? 5.962 -10.872 0.410 1.00 80.44 90 PHE A O 1
ATOM 641 N N . SER A 1 91 ? 4.530 -12.005 1.695 1.00 86.44 91 SER A N 1
ATOM 642 C CA . SER A 1 91 ? 3.428 -11.905 0.752 1.00 86.44 91 SER A CA 1
ATOM 643 C C . SER A 1 91 ? 2.204 -11.313 1.426 1.00 86.44 91 SER A C 1
ATOM 645 O O . SER A 1 91 ? 1.818 -11.720 2.518 1.00 86.44 91 SER A O 1
ATOM 647 N N . CYS A 1 92 ? 1.569 -10.349 0.767 1.00 89.75 92 CYS A N 1
ATOM 648 C CA . CYS A 1 92 ? 0.380 -9.706 1.299 1.00 89.75 92 CYS A CA 1
ATOM 649 C C . CYS A 1 92 ? -0.735 -9.660 0.267 1.00 89.75 92 CYS A C 1
ATOM 651 O O . CYS A 1 92 ? -0.545 -9.193 -0.857 1.00 89.75 92 CYS A O 1
ATOM 653 N N . PHE A 1 93 ? -1.917 -10.118 0.674 1.00 93.88 93 PHE A N 1
ATOM 654 C CA . PHE A 1 93 ? -3.150 -9.949 -0.072 1.00 93.88 93 PHE A CA 1
ATOM 655 C C . PHE A 1 93 ? -4.071 -8.964 0.649 1.00 93.88 93 PHE A C 1
ATOM 657 O O . PHE A 1 93 ? -4.608 -9.265 1.713 1.00 93.88 93 PHE A O 1
ATOM 664 N N . MET A 1 94 ? -4.283 -7.798 0.043 1.00 96.31 94 MET A N 1
ATOM 665 C CA . MET A 1 94 ? -5.217 -6.785 0.528 1.00 96.31 94 MET A CA 1
ATOM 666 C C . MET A 1 94 ? -6.404 -6.664 -0.410 1.00 96.31 94 MET A C 1
ATOM 668 O O . MET A 1 94 ? -6.233 -6.331 -1.589 1.00 96.31 94 MET A O 1
ATOM 672 N N . LYS A 1 95 ? -7.615 -6.867 0.109 1.00 98.06 95 LYS A N 1
ATOM 673 C CA . LYS A 1 95 ? -8.830 -6.708 -0.684 1.00 98.06 95 LYS A CA 1
ATOM 674 C C . LYS A 1 95 ? -9.943 -5.978 0.050 1.00 98.06 95 LYS A C 1
ATOM 676 O O . LYS A 1 95 ? -10.246 -6.298 1.196 1.00 98.06 95 LYS A O 1
ATOM 681 N N . ASP A 1 96 ? -10.614 -5.075 -0.657 1.00 98.19 96 ASP A N 1
ATOM 682 C CA . ASP A 1 96 ? -11.810 -4.378 -0.172 1.00 98.19 96 ASP A CA 1
ATOM 683 C C . ASP A 1 96 ? -11.575 -3.585 1.135 1.00 98.19 96 ASP A C 1
ATOM 685 O O . ASP A 1 96 ? -12.522 -3.339 1.875 1.00 98.19 96 ASP A O 1
ATOM 689 N N . ASN A 1 97 ? -10.331 -3.205 1.462 1.00 98.06 97 ASN A N 1
ATOM 690 C CA . ASN A 1 97 ? -10.037 -2.379 2.638 1.00 98.06 97 ASN A CA 1
ATOM 691 C C . ASN A 1 97 ? -10.239 -0.894 2.325 1.00 98.06 97 ASN A C 1
ATOM 693 O O . ASN A 1 97 ? -9.982 -0.454 1.206 1.00 98.06 97 ASN A O 1
ATOM 697 N N . THR A 1 98 ? -10.612 -0.117 3.336 1.00 98.50 98 THR A N 1
ATOM 698 C CA . THR A 1 98 ? -10.782 1.334 3.252 1.00 98.50 98 THR A CA 1
ATOM 699 C C . THR A 1 98 ? -9.844 2.020 4.235 1.00 98.50 98 THR A C 1
ATOM 701 O O . THR A 1 98 ? -10.006 1.869 5.442 1.00 98.50 98 THR A O 1
ATOM 704 N N . CYS A 1 99 ? -8.905 2.819 3.733 1.00 98.44 99 CYS A N 1
ATOM 705 C CA . CYS A 1 99 ? -8.027 3.676 4.524 1.00 98.44 99 CYS A CA 1
ATOM 706 C C . CYS A 1 99 ? -8.385 5.142 4.274 1.00 98.44 99 CYS A C 1
ATOM 708 O O . CYS A 1 99 ? -8.137 5.668 3.184 1.00 98.44 99 CYS A O 1
ATOM 710 N N . LYS A 1 100 ? -8.986 5.806 5.268 1.00 98.06 100 LYS A N 1
ATOM 711 C CA . LYS A 1 100 ? -9.577 7.135 5.082 1.00 98.06 100 LYS A CA 1
ATOM 712 C C . LYS A 1 100 ? -9.140 8.161 6.120 1.00 98.06 100 LYS A C 1
ATOM 714 O O . LYS A 1 100 ? -9.196 7.884 7.310 1.00 98.06 100 LYS A O 1
ATOM 719 N N . ALA A 1 101 ? -8.847 9.384 5.677 1.00 97.62 101 ALA A N 1
ATOM 720 C CA . ALA A 1 101 ? -8.590 10.523 6.564 1.00 97.62 101 ALA A CA 1
ATOM 721 C C . ALA A 1 101 ? -7.480 10.260 7.598 1.00 97.62 101 ALA A C 1
ATOM 723 O O . ALA A 1 101 ? -7.540 10.747 8.725 1.00 97.62 101 ALA A O 1
ATOM 724 N N . ASN A 1 102 ? -6.473 9.466 7.230 1.00 97.56 102 ASN A N 1
ATOM 725 C CA . ASN A 1 102 ? -5.284 9.288 8.057 1.00 97.56 102 ASN A CA 1
ATOM 726 C C . ASN A 1 102 ? -4.363 10.501 7.884 1.00 97.56 102 ASN A C 1
ATOM 728 O O . ASN A 1 102 ? -4.325 11.119 6.814 1.00 97.56 102 ASN A O 1
ATOM 732 N N . THR A 1 103 ? -3.629 10.855 8.937 1.00 97.19 103 THR A N 1
ATOM 733 C CA . THR A 1 103 ? -2.813 12.081 8.966 1.00 97.19 103 THR A CA 1
ATOM 734 C C . THR A 1 103 ? -1.619 12.037 8.017 1.00 97.19 103 THR A C 1
ATOM 736 O O . THR A 1 103 ? -1.058 13.094 7.730 1.00 97.19 103 THR A O 1
ATOM 739 N N . ASN A 1 104 ? -1.229 10.850 7.546 1.00 97.00 104 ASN A N 1
ATOM 740 C CA . ASN A 1 104 ? -0.155 10.657 6.588 1.00 97.00 104 ASN A CA 1
ATOM 741 C C . ASN A 1 104 ? -0.633 9.867 5.359 1.00 97.00 104 ASN A C 1
ATOM 743 O O . ASN A 1 104 ? -1.140 10.465 4.406 1.00 97.00 104 ASN A O 1
ATOM 747 N N . ILE A 1 105 ? -0.494 8.539 5.370 1.00 97.94 105 ILE A N 1
ATOM 748 C CA . ILE A 1 105 ? -0.691 7.683 4.192 1.00 97.94 105 ILE A CA 1
ATOM 749 C C . ILE A 1 105 ? -1.816 6.678 4.443 1.00 97.94 105 ILE A C 1
ATOM 751 O O . ILE A 1 105 ? -1.968 6.156 5.547 1.00 97.94 105 ILE A O 1
ATOM 755 N N . GLY A 1 106 ? -2.615 6.377 3.418 1.00 98.00 106 GLY A N 1
ATOM 756 C CA . GLY A 1 106 ? -3.653 5.349 3.513 1.00 98.00 106 GLY A CA 1
ATOM 757 C C . GLY A 1 106 ? -3.065 3.952 3.734 1.00 98.00 106 GLY A C 1
ATOM 758 O O . GLY A 1 106 ? -3.356 3.306 4.742 1.00 98.00 106 GLY A O 1
ATOM 759 N N . VAL A 1 107 ? -2.221 3.499 2.806 1.00 97.56 107 VAL A N 1
ATOM 760 C CA . VAL A 1 107 ? -1.475 2.235 2.905 1.00 97.56 107 VAL A CA 1
ATOM 761 C C . VAL A 1 107 ? 0.003 2.494 2.633 1.00 97.56 107 VAL A C 1
ATOM 763 O O . VAL A 1 107 ? 0.353 2.921 1.537 1.00 97.56 107 VAL A O 1
ATOM 766 N N . PHE A 1 108 ? 0.851 2.230 3.619 1.00 95.00 108 PHE A N 1
ATOM 767 C CA . PHE A 1 108 ? 2.300 2.344 3.530 1.00 95.00 108 PHE A CA 1
ATOM 768 C C . PHE A 1 108 ? 2.928 0.954 3.538 1.00 95.00 108 PHE A C 1
ATOM 770 O O . PHE A 1 108 ? 2.600 0.123 4.386 1.00 95.00 108 PHE A O 1
ATOM 777 N N . ILE A 1 109 ? 3.800 0.692 2.571 1.00 90.62 109 ILE A N 1
ATOM 778 C CA . ILE A 1 109 ? 4.511 -0.575 2.436 1.00 90.62 109 ILE A CA 1
ATOM 779 C C . ILE A 1 109 ? 5.984 -0.250 2.265 1.00 90.62 109 ILE A C 1
ATOM 781 O O . ILE A 1 109 ? 6.340 0.449 1.322 1.00 90.62 109 ILE A O 1
ATOM 785 N N . GLN A 1 110 ? 6.827 -0.773 3.146 1.00 87.25 110 GLN A N 1
ATOM 786 C CA . GLN A 1 110 ? 8.268 -0.583 3.106 1.00 87.25 110 GLN A CA 1
ATOM 787 C C . GLN A 1 110 ? 8.990 -1.928 3.141 1.00 87.25 110 GLN A C 1
ATOM 789 O O . GLN A 1 110 ? 8.826 -2.725 4.065 1.00 87.25 110 GLN A O 1
ATOM 794 N N . SER A 1 111 ? 9.796 -2.142 2.104 1.00 79.31 111 SER A N 1
ATOM 795 C CA . SER A 1 111 ? 10.775 -3.217 1.996 1.00 79.31 111 SER A CA 1
ATOM 796 C C . SER A 1 111 ? 12.112 -2.729 2.542 1.00 79.31 111 SER A C 1
ATOM 798 O O . SER A 1 111 ? 12.675 -1.781 1.998 1.00 79.31 111 SER A O 1
ATOM 800 N N . GLU A 1 112 ? 12.635 -3.373 3.579 1.00 76.31 112 GLU A N 1
ATOM 801 C CA . GLU A 1 112 ? 14.042 -3.209 3.975 1.00 76.31 112 GLU A CA 1
ATOM 802 C C . GLU A 1 112 ? 14.958 -4.095 3.108 1.00 76.31 112 GLU A C 1
ATOM 804 O O . GLU A 1 112 ? 14.482 -5.024 2.446 1.00 76.31 112 GLU A O 1
ATOM 809 N N . ASP A 1 113 ? 16.265 -3.812 3.089 1.00 69.25 113 ASP A N 1
ATOM 810 C CA . ASP A 1 113 ? 17.261 -4.465 2.221 1.00 69.25 113 ASP A CA 1
ATOM 811 C C . ASP A 1 113 ? 17.099 -6.001 2.146 1.00 69.25 113 ASP A C 1
ATOM 813 O O . ASP A 1 113 ? 16.750 -6.655 3.133 1.00 69.25 113 ASP A O 1
ATOM 817 N N . THR A 1 114 ? 17.353 -6.552 0.947 1.00 66.94 114 THR A N 1
ATOM 818 C CA . THR A 1 114 ? 17.341 -7.991 0.570 1.00 66.94 114 THR A CA 1
ATOM 819 C C . THR A 1 114 ? 16.019 -8.755 0.699 1.00 66.94 114 THR A C 1
ATOM 821 O O . THR A 1 114 ? 15.944 -9.900 0.252 1.00 66.94 114 THR A O 1
ATOM 824 N N . SER A 1 115 ? 14.948 -8.129 1.182 1.00 70.69 115 SER A N 1
ATOM 825 C CA . SER A 1 115 ? 13.615 -8.744 1.251 1.00 70.69 115 SER A CA 1
ATOM 826 C C . SER A 1 115 ? 13.005 -9.071 -0.127 1.00 70.69 115 SER A C 1
ATOM 828 O O . SER A 1 115 ? 13.376 -8.499 -1.156 1.00 70.69 115 SER A O 1
ATOM 830 N N . ASN A 1 116 ? 12.066 -10.026 -0.136 1.00 76.69 116 ASN A N 1
ATOM 831 C CA . ASN A 1 116 ? 11.242 -10.361 -1.299 1.00 76.69 116 ASN A CA 1
ATOM 832 C C . ASN A 1 116 ? 9.774 -10.083 -0.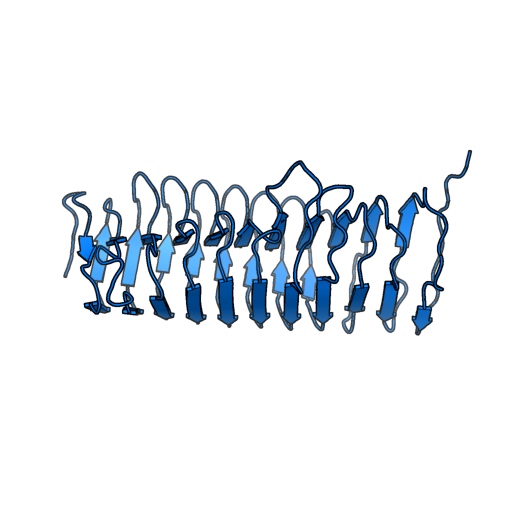982 1.00 76.69 116 ASN A C 1
ATOM 834 O O 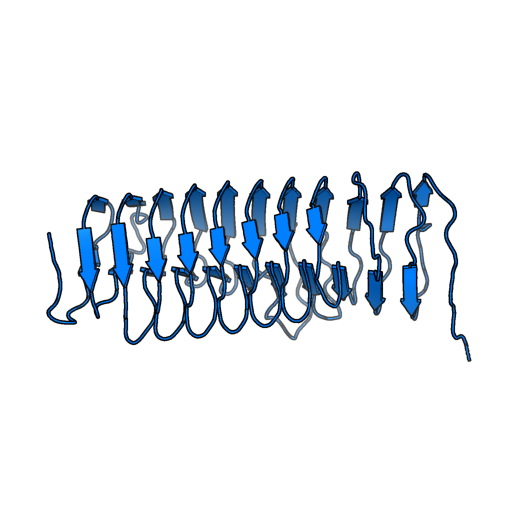. ASN A 1 116 ? 9.182 -10.804 -0.175 1.00 76.69 116 ASN A O 1
ATOM 838 N N . ILE A 1 117 ? 9.171 -9.084 -1.631 1.00 81.56 117 ILE A N 1
ATOM 839 C CA . ILE A 1 117 ? 7.771 -8.711 -1.391 1.00 81.56 117 ILE A CA 1
ATOM 840 C C . ILE A 1 117 ? 6.881 -9.119 -2.567 1.00 81.56 117 ILE A C 1
ATOM 842 O O . ILE A 1 117 ? 7.075 -8.691 -3.704 1.00 81.56 117 ILE A O 1
ATOM 846 N N . ASN A 1 118 ? 5.844 -9.906 -2.276 1.00 87.69 118 ASN A N 1
ATOM 847 C CA . ASN A 1 118 ? 4.758 -10.226 -3.201 1.00 87.69 118 ASN A CA 1
ATOM 848 C C . ASN A 1 118 ? 3.454 -9.579 -2.728 1.00 87.69 118 ASN A C 1
ATOM 850 O O . ASN A 1 118 ? 2.733 -10.113 -1.881 1.00 87.69 118 ASN A O 1
ATOM 854 N N . LEU A 1 119 ? 3.154 -8.414 -3.286 1.00 90.75 119 LEU A N 1
ATOM 855 C CA . LEU A 1 119 ? 2.006 -7.602 -2.927 1.00 90.75 119 LEU A CA 1
ATOM 856 C C . LEU A 1 119 ? 0.874 -7.775 -3.940 1.00 90.75 119 LEU A C 1
ATOM 858 O O . LEU A 1 119 ? 1.046 -7.579 -5.143 1.00 90.75 119 LEU A O 1
ATOM 862 N N . ARG A 1 120 ? -0.328 -8.063 -3.445 1.00 94.75 120 ARG A N 1
ATOM 863 C CA . ARG A 1 120 ? -1.558 -8.114 -4.238 1.00 94.75 120 ARG A CA 1
ATOM 864 C C . ARG A 1 120 ? -2.627 -7.246 -3.588 1.00 94.75 120 ARG A C 1
ATOM 866 O O . ARG A 1 120 ? -3.212 -7.633 -2.582 1.00 94.75 120 ARG A O 1
ATOM 873 N N . MET A 1 121 ? -2.912 -6.098 -4.190 1.00 96.88 121 MET A N 1
ATOM 874 C CA . MET A 1 121 ? 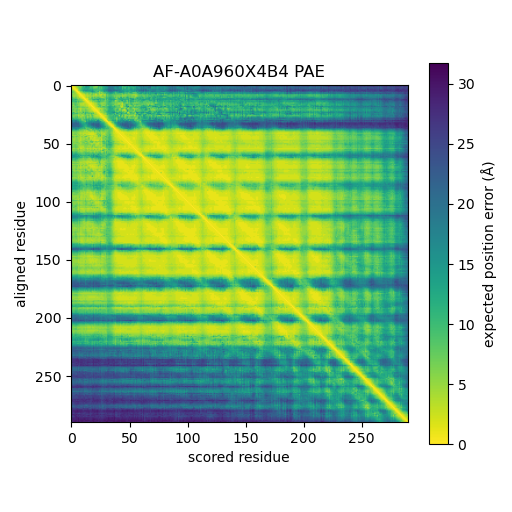-3.928 -5.148 -3.738 1.00 96.88 121 MET A CA 1
ATOM 875 C C . MET A 1 121 ? -5.076 -5.090 -4.738 1.00 96.88 121 MET A C 1
ATOM 877 O O . MET A 1 121 ? -4.872 -4.732 -5.901 1.00 96.88 121 MET A O 1
ATOM 881 N N . LYS A 1 122 ? -6.293 -5.414 -4.296 1.00 98.00 122 LYS A N 1
ATOM 882 C CA . LYS A 1 122 ? -7.480 -5.378 -5.147 1.00 98.00 122 LYS A CA 1
ATOM 883 C C . LYS A 1 122 ? -8.665 -4.674 -4.502 1.00 98.00 122 LYS A C 1
ATOM 885 O O . LYS A 1 122 ? -9.073 -5.049 -3.412 1.00 98.00 122 LYS A O 1
ATOM 890 N N . SER A 1 123 ? -9.289 -3.738 -5.215 1.00 98.12 123 SER A N 1
ATOM 891 C CA . SER A 1 123 ? -10.552 -3.125 -4.763 1.00 98.12 123 SER A CA 1
ATOM 892 C C . SER A 1 123 ? -10.463 -2.414 -3.408 1.00 98.12 123 SER A C 1
ATOM 894 O O . SER A 1 123 ? -11.470 -2.261 -2.728 1.00 98.12 123 SER A O 1
ATOM 896 N N . ASN A 1 124 ? -9.271 -1.960 -3.015 1.00 98.44 124 ASN A N 1
ATOM 897 C CA . ASN A 1 124 ? -9.094 -1.137 -1.822 1.00 98.44 124 ASN A CA 1
ATOM 898 C C . ASN A 1 124 ? -9.403 0.334 -2.132 1.00 98.44 124 ASN A C 1
ATOM 900 O O . ASN A 1 124 ? -9.333 0.768 -3.285 1.00 98.44 124 ASN A O 1
ATOM 904 N N . GLN A 1 125 ? -9.727 1.097 -1.094 1.00 98.62 125 GLN A N 1
ATOM 905 C CA . GLN A 1 125 ? -10.050 2.515 -1.164 1.00 98.62 125 GLN A CA 1
ATOM 906 C C . GLN A 1 125 ? -9.109 3.310 -0.257 1.00 98.62 125 GLN A C 1
ATOM 908 O O . GLN A 1 125 ? -9.122 3.124 0.958 1.00 98.62 125 GLN A O 1
ATOM 913 N N . SER A 1 126 ? -8.335 4.228 -0.829 1.00 98.31 126 SER A N 1
ATOM 914 C CA . SER A 1 126 ? -7.503 5.179 -0.087 1.00 98.31 126 SER A CA 1
ATOM 915 C C . SER A 1 126 ? -8.035 6.594 -0.292 1.00 98.31 126 SER A C 1
ATOM 917 O O . SER A 1 126 ? -7.886 7.167 -1.372 1.00 98.31 126 SER A O 1
ATOM 919 N N . LEU A 1 127 ? -8.698 7.139 0.730 1.00 98.31 127 LEU A N 1
ATOM 920 C CA . LEU A 1 127 ? -9.548 8.324 0.600 1.00 98.31 127 LEU A CA 1
ATOM 921 C C . LEU A 1 127 ? -9.124 9.451 1.544 1.00 98.31 127 LEU A C 1
ATOM 923 O O . LEU A 1 127 ? -9.068 9.255 2.756 1.00 98.31 127 LEU A O 1
ATOM 927 N N . SER A 1 128 ? -8.926 10.658 1.023 1.00 98.06 128 SER A N 1
ATOM 928 C CA . SER A 1 128 ? -8.739 11.864 1.844 1.00 98.06 128 SER A CA 1
ATOM 929 C C . SER A 1 128 ? -7.603 11.775 2.876 1.00 98.06 128 SER A C 1
ATOM 931 O O . SER A 1 128 ? -7.699 12.384 3.938 1.00 98.06 128 SER A O 1
ATOM 933 N N . ASN A 1 129 ? -6.549 10.994 2.616 1.00 98.25 129 ASN A N 1
ATOM 934 C CA . ASN A 1 129 ? -5.370 10.959 3.486 1.00 98.25 129 ASN A CA 1
ATOM 935 C C . ASN A 1 129 ? -4.522 12.217 3.245 1.00 98.25 129 ASN A C 1
ATOM 937 O O . ASN A 1 129 ? -4.439 12.694 2.113 1.00 98.25 129 ASN A O 1
ATOM 941 N N . THR A 1 130 ? -3.888 12.769 4.281 1.00 97.94 130 THR A N 1
ATOM 942 C CA . THR A 1 130 ? -3.204 14.074 4.168 1.00 97.94 130 THR A CA 1
ATOM 943 C C . THR A 1 130 ? -2.055 14.069 3.159 1.00 97.94 130 THR A C 1
ATOM 945 O O . THR A 1 130 ? -1.784 15.102 2.556 1.00 97.94 130 THR A O 1
ATOM 948 N N . GLN A 1 131 ? -1.371 12.936 2.970 1.00 96.38 131 GLN A N 1
ATOM 949 C CA . GLN A 1 131 ? -0.281 12.810 2.004 1.00 96.38 131 GLN A CA 1
ATOM 950 C C . GLN A 1 131 ? -0.654 11.877 0.853 1.00 96.38 131 GLN A C 1
ATOM 952 O O . GLN A 1 131 ? -1.084 12.347 -0.197 1.00 96.38 131 GLN A O 1
ATOM 957 N N . LEU A 1 132 ? -0.476 10.565 1.004 1.00 96.94 132 LEU A N 1
ATOM 958 C CA . LEU A 1 132 ? -0.569 9.620 -0.113 1.00 96.94 132 LEU A CA 1
ATOM 959 C C . LEU A 1 132 ? -1.715 8.635 0.090 1.00 96.94 132 LEU A C 1
ATOM 961 O O . LEU A 1 132 ? -2.043 8.256 1.216 1.00 96.94 132 LEU A O 1
ATOM 965 N N . GLY A 1 133 ? -2.314 8.179 -1.007 1.00 97.69 133 GLY A N 1
ATOM 966 C CA . GLY A 1 133 ? -3.286 7.097 -0.938 1.00 97.69 133 GLY A CA 1
ATOM 967 C C . GLY A 1 133 ? -2.616 5.757 -0.637 1.00 97.69 133 GLY A C 1
ATOM 968 O O . GLY A 1 133 ? -2.955 5.090 0.343 1.00 97.69 133 GLY A O 1
ATOM 969 N N . ILE A 1 134 ? -1.658 5.369 -1.476 1.00 96.81 134 ILE A N 1
ATOM 970 C CA . ILE A 1 134 ? -0.826 4.175 -1.301 1.00 96.81 134 ILE A CA 1
ATOM 971 C C . ILE A 1 134 ? 0.620 4.555 -1.607 1.00 96.81 134 ILE A C 1
ATOM 973 O O . ILE A 1 134 ? 0.893 5.192 -2.625 1.00 96.81 134 ILE A O 1
ATOM 977 N N . GLU A 1 135 ? 1.542 4.121 -0.762 1.00 94.81 135 GLU A N 1
ATOM 978 C CA . GLU A 1 135 ? 2.973 4.221 -1.003 1.00 94.81 135 GLU A CA 1
ATOM 979 C C . GLU A 1 135 ? 3.608 2.839 -0.906 1.00 94.81 135 GLU A C 1
ATOM 981 O O . GLU A 1 135 ? 3.400 2.112 0.067 1.00 94.81 135 GLU A O 1
ATOM 986 N N . VAL A 1 136 ? 4.373 2.483 -1.935 1.00 90.19 136 VAL A N 1
ATOM 987 C CA . VAL A 1 136 ? 5.207 1.285 -1.941 1.00 90.19 136 VAL A CA 1
ATOM 988 C C . VAL A 1 136 ? 6.652 1.724 -2.067 1.00 90.19 136 VAL A C 1
ATOM 990 O O . VAL A 1 136 ? 7.058 2.327 -3.065 1.00 90.19 136 VAL A O 1
ATOM 993 N N . ASN A 1 137 ? 7.401 1.417 -1.023 1.00 86.81 137 ASN A N 1
ATOM 994 C CA . ASN A 1 137 ? 8.757 1.844 -0.797 1.00 86.81 137 ASN A CA 1
ATOM 995 C C . ASN A 1 137 ? 9.696 0.635 -0.730 1.00 86.81 137 ASN A C 1
ATOM 997 O O . ASN A 1 137 ? 9.313 -0.433 -0.249 1.00 86.81 137 ASN A O 1
ATOM 1001 N N . GLY A 1 138 ? 10.929 0.804 -1.198 1.00 76.06 138 GLY A N 1
ATOM 1002 C CA . GLY A 1 138 ? 11.909 -0.283 -1.239 1.00 76.06 138 GLY A CA 1
ATOM 1003 C C . GLY A 1 138 ? 11.840 -1.139 -2.511 1.00 76.06 138 GLY A C 1
ATOM 1004 O O . GLY A 1 138 ? 12.088 -2.346 -2.479 1.00 76.06 138 GLY A O 1
ATOM 1005 N N . LEU A 1 139 ? 11.502 -0.525 -3.658 1.00 69.06 139 LEU A N 1
ATOM 1006 C CA . LEU A 1 139 ? 11.606 -1.153 -4.990 1.00 69.06 139 LEU A CA 1
ATOM 1007 C C . LEU A 1 139 ? 13.044 -1.538 -5.394 1.00 69.06 139 LEU A C 1
ATOM 1009 O O . LEU A 1 139 ? 13.277 -2.002 -6.499 1.00 69.06 139 LEU A O 1
ATOM 1013 N N . ASP A 1 140 ? 14.025 -1.309 -4.542 1.00 63.53 140 ASP A N 1
ATOM 1014 C CA . ASP A 1 140 ? 15.430 -1.702 -4.670 1.00 63.53 140 ASP A CA 1
ATOM 1015 C C . ASP A 1 140 ? 15.758 -3.025 -3.963 1.00 63.53 140 ASP A C 1
ATOM 1017 O O . ASP A 1 140 ? 16.869 -3.538 -4.106 1.00 63.53 140 ASP A O 1
ATOM 1021 N N . SER A 1 141 ? 14.815 -3.596 -3.216 1.00 62.09 141 SER A N 1
ATOM 1022 C CA . SER A 1 141 ? 14.978 -4.901 -2.575 1.00 62.09 141 SER A CA 1
ATOM 1023 C C . SER A 1 141 ? 15.083 -6.043 -3.597 1.00 62.09 141 SER A C 1
ATOM 1025 O O . SER A 1 141 ? 14.786 -5.896 -4.787 1.00 62.09 141 SER A O 1
ATOM 1027 N N . SER A 1 142 ? 15.589 -7.197 -3.147 1.00 62.06 142 SER A N 1
ATOM 1028 C CA . SER A 1 142 ? 16.140 -8.209 -4.049 1.00 62.06 142 SER A CA 1
ATOM 1029 C C . SER A 1 142 ? 15.111 -8.830 -4.998 1.00 62.06 142 SER A C 1
ATOM 1031 O O . SER A 1 142 ? 15.536 -9.233 -6.073 1.00 62.06 142 SER A O 1
ATOM 1033 N N . THR A 1 143 ? 13.802 -8.821 -4.697 1.00 71.88 143 THR A N 1
ATOM 1034 C CA . THR A 1 143 ? 12.701 -8.869 -5.687 1.00 71.88 143 THR A CA 1
ATOM 1035 C C . THR A 1 143 ? 11.400 -8.274 -5.124 1.00 71.88 143 THR A C 1
ATOM 1037 O O . THR A 1 143 ? 10.882 -8.735 -4.108 1.00 71.88 143 THR A O 1
ATOM 1040 N N . MET A 1 144 ? 10.781 -7.321 -5.828 1.00 78.38 144 MET A N 1
ATOM 1041 C CA . MET A 1 144 ? 9.409 -6.886 -5.548 1.00 78.38 144 MET A CA 1
ATOM 1042 C C . MET A 1 144 ? 8.475 -7.194 -6.720 1.00 78.38 144 MET A C 1
ATOM 1044 O O . MET A 1 144 ? 8.704 -6.803 -7.866 1.00 78.38 144 MET A O 1
ATOM 1048 N N . THR A 1 145 ? 7.371 -7.881 -6.422 1.00 84.25 145 THR A N 1
ATOM 1049 C CA . THR A 1 145 ? 6.230 -8.012 -7.330 1.00 84.25 145 THR A CA 1
ATOM 1050 C C . THR A 1 145 ? 5.019 -7.330 -6.716 1.00 84.25 145 THR A C 1
ATOM 1052 O O . THR A 1 145 ? 4.536 -7.755 -5.667 1.00 84.25 145 THR A O 1
ATOM 1055 N N . ALA A 1 146 ? 4.497 -6.303 -7.383 1.00 88.69 146 ALA A N 1
ATOM 1056 C CA . ALA A 1 146 ? 3.309 -5.582 -6.941 1.00 88.69 146 ALA A CA 1
ATOM 1057 C C . ALA A 1 146 ? 2.193 -5.684 -7.985 1.00 88.69 146 ALA A C 1
ATOM 1059 O O . ALA A 1 146 ? 2.363 -5.315 -9.144 1.00 88.69 146 ALA A O 1
ATOM 1060 N N . TYR A 1 147 ? 1.026 -6.171 -7.574 1.00 93.06 147 TYR A N 1
ATOM 1061 C CA . TYR A 1 147 ? -0.184 -6.215 -8.389 1.00 93.06 147 TYR A CA 1
ATOM 1062 C C . TYR A 1 147 ? -1.264 -5.350 -7.743 1.00 93.06 147 TYR A C 1
ATOM 1064 O O . TYR A 1 147 ? -1.924 -5.775 -6.794 1.00 93.06 147 TYR A O 1
ATOM 1072 N N . ILE A 1 148 ? -1.438 -4.135 -8.256 1.00 94.81 148 ILE A N 1
ATOM 1073 C CA . ILE A 1 148 ? -2.360 -3.122 -7.744 1.00 94.81 148 ILE A CA 1
ATOM 1074 C C . ILE A 1 148 ? -3.483 -2.946 -8.766 1.00 94.81 148 ILE A C 1
ATOM 1076 O O . ILE A 1 148 ? -3.311 -2.301 -9.801 1.00 94.81 148 ILE A O 1
ATOM 1080 N N . ASN A 1 149 ? -4.633 -3.572 -8.507 1.00 96.19 149 ASN A N 1
ATOM 1081 C CA . ASN A 1 149 ? -5.730 -3.656 -9.466 1.00 96.19 149 ASN A CA 1
ATOM 1082 C C . ASN A 1 149 ? -7.075 -3.170 -8.912 1.00 96.19 149 ASN A C 1
ATOM 1084 O O . ASN A 1 149 ? -7.512 -3.622 -7.858 1.00 96.19 149 ASN A O 1
ATOM 1088 N N . SER A 1 150 ? -7.805 -2.358 -9.676 1.00 96.94 150 SER A N 1
ATOM 1089 C CA . SER A 1 150 ? -9.180 -1.955 -9.341 1.00 96.94 150 SER A CA 1
ATOM 1090 C C . SER A 1 150 ? -9.308 -1.208 -8.012 1.00 96.94 150 SER A C 1
ATOM 1092 O O . SER A 1 150 ? -10.346 -1.304 -7.368 1.00 96.94 150 SER A O 1
ATOM 1094 N N . ASN A 1 151 ? -8.261 -0.519 -7.561 1.00 97.62 151 ASN A N 1
ATOM 1095 C CA . ASN A 1 151 ? -8.294 0.293 -6.347 1.00 97.62 151 ASN A CA 1
ATOM 1096 C C . ASN A 1 151 ? -8.792 1.707 -6.668 1.00 97.62 151 ASN A C 1
ATOM 1098 O O . ASN A 1 151 ? -8.614 2.200 -7.781 1.00 97.62 151 ASN A O 1
ATOM 1102 N N . LEU A 1 152 ? -9.388 2.356 -5.674 1.00 97.75 152 LEU A N 1
ATOM 1103 C CA . LEU A 1 152 ? -9.769 3.763 -5.719 1.00 97.75 152 LEU A CA 1
ATOM 1104 C C . LEU A 1 152 ? -8.812 4.561 -4.836 1.00 97.75 152 LEU A C 1
ATOM 1106 O O . LEU A 1 152 ? -8.709 4.289 -3.642 1.00 97.75 152 LEU A O 1
ATOM 1110 N N . SER A 1 153 ? -8.148 5.563 -5.401 1.00 97.75 153 SER A N 1
ATOM 1111 C CA . SER A 1 153 ? -7.328 6.504 -4.644 1.00 97.75 153 SER A CA 1
ATOM 1112 C C . SER A 1 153 ? -7.790 7.929 -4.917 1.00 97.75 153 SER A C 1
ATOM 1114 O O . SER A 1 153 ? -7.630 8.438 -6.026 1.00 97.75 153 SER A O 1
ATOM 1116 N N . SER A 1 154 ? -8.428 8.560 -3.934 1.00 97.31 154 SER A N 1
ATOM 1117 C CA . SER A 1 154 ? -9.141 9.814 -4.163 1.00 97.31 154 SER A CA 1
ATOM 1118 C C . SER A 1 154 ? -8.958 10.828 -3.044 1.00 97.31 154 SER A C 1
ATOM 1120 O O . SER A 1 154 ? -8.930 10.474 -1.864 1.00 97.31 154 SER A O 1
ATOM 1122 N N . GLN A 1 155 ? -8.864 12.105 -3.423 1.00 97.00 155 GLN A N 1
ATOM 1123 C CA . GLN A 1 155 ? -8.783 13.249 -2.510 1.00 97.00 155 GLN A CA 1
ATOM 1124 C C . GLN A 1 155 ? -7.596 13.211 -1.538 1.00 97.00 155 GLN A C 1
ATOM 1126 O O . GLN A 1 155 ? -7.631 13.880 -0.509 1.00 97.00 155 GLN A O 1
ATOM 1131 N N . ASN A 1 156 ? -6.544 12.440 -1.826 1.00 97.62 156 ASN A N 1
ATOM 1132 C CA . ASN A 1 156 ? -5.343 12.437 -0.991 1.00 97.62 156 ASN A CA 1
ATOM 1133 C C . ASN A 1 156 ? -4.539 13.721 -1.234 1.00 97.62 156 ASN A C 1
ATOM 1135 O O . ASN A 1 156 ? -4.519 14.223 -2.355 1.00 97.62 156 ASN A O 1
ATOM 1139 N N . GLY A 1 157 ? -3.870 14.268 -0.218 1.00 95.62 157 GLY A N 1
ATOM 1140 C CA . GLY A 1 157 ? -3.250 15.598 -0.320 1.00 95.62 157 GLY A CA 1
ATOM 1141 C C . GLY A 1 157 ? -2.068 15.703 -1.293 1.00 95.62 157 GLY A C 1
ATOM 1142 O O . GLY A 1 157 ? -1.695 16.806 -1.678 1.00 95.62 157 GLY A O 1
ATOM 1143 N N . ASN A 1 158 ? -1.496 14.580 -1.725 1.00 94.19 158 ASN A N 1
ATOM 1144 C CA . ASN A 1 158 ? -0.399 14.506 -2.685 1.00 94.19 158 ASN A CA 1
ATOM 1145 C C . ASN A 1 158 ? -0.699 13.467 -3.783 1.00 94.19 158 ASN A C 1
ATOM 1147 O O . ASN A 1 158 ? -1.424 13.776 -4.725 1.00 94.19 158 ASN A O 1
ATOM 1151 N N . SER A 1 159 ? -0.138 12.255 -3.712 1.00 93.25 159 SER A N 1
ATOM 1152 C CA . SER A 1 159 ? -0.256 11.260 -4.785 1.00 93.25 159 SER A CA 1
ATOM 1153 C C . SER A 1 159 ? -1.301 10.193 -4.477 1.00 93.25 159 SER A C 1
ATOM 1155 O O . SER A 1 159 ? -1.416 9.741 -3.337 1.00 93.25 159 SER A O 1
ATOM 1157 N N . GLY A 1 160 ? -2.009 9.726 -5.502 1.00 95.19 160 GLY A N 1
ATOM 1158 C CA . GLY A 1 160 ? -2.905 8.585 -5.374 1.00 95.19 160 GLY A CA 1
ATOM 1159 C C . GLY A 1 160 ? -2.141 7.290 -5.079 1.00 95.19 160 GLY A C 1
ATOM 1160 O O . GLY A 1 160 ? -2.410 6.631 -4.072 1.00 95.19 160 GLY A O 1
ATOM 1161 N N . ILE A 1 161 ? -1.168 6.952 -5.927 1.00 94.56 161 ILE A N 1
ATOM 1162 C CA . ILE A 1 161 ? -0.164 5.904 -5.690 1.00 94.56 161 ILE A CA 1
ATOM 1163 C C . ILE A 1 161 ? 1.231 6.502 -5.892 1.00 94.56 161 ILE A C 1
ATOM 1165 O O . ILE A 1 161 ? 1.475 7.188 -6.885 1.00 94.56 161 ILE A O 1
ATOM 1169 N N . LEU A 1 162 ? 2.159 6.208 -4.983 1.00 92.25 162 LEU A N 1
ATOM 1170 C CA . LEU A 1 162 ? 3.582 6.483 -5.150 1.00 92.25 162 LEU A CA 1
ATOM 1171 C C . LEU A 1 162 ? 4.379 5.184 -5.049 1.00 92.25 162 LEU A C 1
ATOM 1173 O O . LEU A 1 162 ? 4.287 4.457 -4.064 1.00 92.25 162 LEU A O 1
ATOM 1177 N N . LEU A 1 163 ? 5.165 4.911 -6.079 1.00 87.81 163 LEU A N 1
ATOM 1178 C CA . LEU A 1 163 ? 6.127 3.826 -6.119 1.00 87.81 163 LEU A CA 1
ATOM 1179 C C . LEU A 1 163 ? 7.527 4.429 -6.059 1.00 87.81 163 LEU A C 1
ATOM 1181 O O . LEU A 1 163 ? 7.861 5.267 -6.902 1.00 87.81 163 LEU A O 1
ATOM 1185 N N . GLN A 1 164 ? 8.336 4.040 -5.075 1.00 83.62 164 GLN A N 1
ATOM 1186 C CA . GLN A 1 164 ? 9.679 4.591 -4.931 1.00 83.62 164 GLN A CA 1
ATOM 1187 C C . GLN A 1 164 ? 10.707 3.582 -4.409 1.00 83.62 164 GLN A C 1
ATOM 1189 O O . GLN A 1 164 ? 10.378 2.572 -3.785 1.00 83.62 164 GLN A O 1
ATOM 1194 N N . SER A 1 165 ? 11.975 3.878 -4.674 1.00 76.75 165 SER A N 1
ATOM 1195 C CA . SER A 1 165 ? 13.123 3.187 -4.086 1.00 76.75 165 SER A CA 1
ATOM 1196 C C . SER A 1 165 ? 13.816 4.089 -3.053 1.00 76.75 165 SER A C 1
ATOM 1198 O O . SER A 1 165 ? 13.788 5.316 -3.169 1.00 76.75 165 SER A O 1
ATOM 1200 N N . LEU A 1 166 ? 14.384 3.466 -2.015 1.00 71.62 166 LEU A N 1
ATOM 1201 C CA . LEU A 1 166 ? 15.042 4.098 -0.867 1.00 71.62 166 LEU A CA 1
ATOM 1202 C C . LEU A 1 166 ? 16.549 4.292 -1.053 1.00 71.62 166 LEU A C 1
ATOM 1204 O O . LEU A 1 166 ? 17.154 5.135 -0.387 1.00 71.62 166 LEU A O 1
ATOM 1208 N N . GLN A 1 167 ? 17.180 3.505 -1.917 1.00 64.19 167 GLN A N 1
ATOM 1209 C CA . GLN A 1 167 ? 18.622 3.482 -2.046 1.00 64.19 167 GLN A CA 1
ATOM 1210 C C . GLN A 1 167 ? 19.138 4.692 -2.818 1.00 64.19 167 GLN A C 1
ATOM 1212 O O . GLN A 1 167 ? 18.690 5.039 -3.906 1.00 64.19 167 GLN A O 1
ATOM 1217 N N . THR A 1 168 ? 20.161 5.315 -2.245 1.00 57.31 168 THR A N 1
ATOM 1218 C CA . THR A 1 168 ? 20.902 6.430 -2.848 1.00 57.31 168 THR A CA 1
ATOM 1219 C C . THR A 1 168 ? 22.148 5.961 -3.605 1.00 57.31 168 THR A C 1
ATOM 1221 O O . THR A 1 168 ? 22.843 6.780 -4.205 1.00 57.31 168 THR A O 1
ATOM 1224 N N . THR A 1 169 ? 22.437 4.652 -3.596 1.00 56.59 169 THR A N 1
ATOM 1225 C CA . THR A 1 169 ? 23.646 4.059 -4.181 1.00 56.59 169 THR A CA 1
ATOM 1226 C C . THR A 1 169 ? 23.324 2.954 -5.194 1.00 56.59 169 THR A C 1
ATOM 1228 O O . THR A 1 169 ? 22.507 2.088 -4.892 1.00 56.59 169 THR A O 1
ATOM 1231 N N . PRO A 1 170 ? 23.994 2.920 -6.361 1.00 54.56 170 PRO A N 1
ATOM 1232 C CA . PRO A 1 170 ? 23.821 1.865 -7.360 1.00 54.56 170 PRO A CA 1
ATOM 1233 C C . PRO A 1 170 ? 24.212 0.483 -6.819 1.00 54.56 170 PRO A C 1
ATOM 1235 O O . PRO A 1 170 ? 25.372 0.262 -6.468 1.00 54.56 170 PRO A O 1
ATOM 1238 N N . SER A 1 171 ? 23.282 -0.468 -6.807 1.00 56.91 171 SER A N 1
ATOM 1239 C CA . SER A 1 171 ? 23.558 -1.891 -6.582 1.00 56.91 171 SER A CA 1
ATOM 1240 C C . SER A 1 171 ? 22.918 -2.732 -7.697 1.00 56.91 171 SER A C 1
ATOM 1242 O O . SER A 1 171 ? 22.093 -2.244 -8.470 1.00 56.91 171 SER A O 1
ATOM 1244 N N . ASN A 1 172 ? 23.380 -3.973 -7.882 1.00 55.12 172 ASN A N 1
ATOM 1245 C CA . ASN A 1 172 ? 22.837 -4.861 -8.913 1.00 55.12 172 ASN A CA 1
ATOM 1246 C C . ASN A 1 172 ? 21.469 -5.379 -8.459 1.00 55.12 172 ASN A C 1
ATOM 1248 O O . ASN A 1 172 ? 21.393 -6.221 -7.566 1.00 55.12 172 ASN A O 1
ATOM 1252 N N . PHE A 1 173 ? 20.409 -4.879 -9.082 1.00 56.75 173 PHE A N 1
ATOM 1253 C CA . PHE A 1 173 ? 19.030 -5.215 -8.743 1.00 56.75 173 PHE A CA 1
ATOM 1254 C C . PHE A 1 173 ? 18.526 -6.439 -9.511 1.00 56.75 173 PHE A C 1
ATOM 1256 O O . PHE A 1 173 ? 18.887 -6.645 -10.674 1.00 56.75 173 PHE A O 1
ATOM 1263 N N . SER A 1 174 ? 17.619 -7.203 -8.900 1.00 57.91 174 SER A N 1
ATOM 1264 C CA . SER A 1 174 ? 16.820 -8.190 -9.633 1.00 57.91 174 SER A CA 1
ATOM 1265 C C . SER A 1 174 ? 15.540 -7.562 -10.206 1.00 57.91 174 SER A C 1
ATOM 1267 O O . SER A 1 174 ? 15.257 -6.377 -10.044 1.00 57.91 174 SER A O 1
ATOM 1269 N N . GLN A 1 175 ? 14.777 -8.365 -10.948 1.00 61.03 175 GLN A N 1
ATOM 1270 C CA . GLN A 1 175 ? 13.571 -7.950 -11.662 1.00 61.03 175 GLN A CA 1
ATOM 1271 C C . GLN A 1 175 ? 12.464 -7.490 -10.704 1.00 61.03 175 GLN A C 1
ATOM 1273 O O . GLN A 1 175 ? 11.909 -8.306 -9.971 1.00 61.03 175 GLN A O 1
ATOM 1278 N N . ASN A 1 176 ? 12.088 -6.212 -10.783 1.00 72.44 176 ASN A N 1
ATOM 1279 C CA . ASN A 1 176 ? 10.859 -5.717 -10.166 1.00 72.44 176 ASN A CA 1
ATOM 1280 C C . ASN A 1 176 ? 9.751 -5.672 -11.200 1.00 72.44 176 ASN A C 1
ATOM 1282 O O . ASN A 1 176 ? 9.915 -5.064 -12.264 1.00 72.44 176 ASN A O 1
ATOM 1286 N N . ILE A 1 177 ? 8.633 -6.319 -10.887 1.00 71.56 177 ILE A N 1
ATOM 1287 C CA . ILE A 1 177 ? 7.484 -6.382 -11.782 1.00 71.56 177 ILE A CA 1
ATOM 1288 C C . ILE A 1 177 ? 6.293 -5.731 -11.097 1.00 71.56 177 ILE A C 1
ATOM 1290 O O . ILE A 1 177 ? 5.778 -6.242 -10.101 1.00 71.56 177 ILE A O 1
ATOM 1294 N N . THR A 1 178 ? 5.821 -4.629 -11.671 1.00 83.19 178 THR A N 1
ATOM 1295 C CA . THR A 1 178 ? 4.700 -3.876 -11.110 1.00 83.19 178 THR A CA 1
ATOM 1296 C C . THR A 1 178 ? 3.564 -3.777 -12.114 1.00 83.19 178 THR A C 1
ATOM 1298 O O . THR A 1 178 ? 3.728 -3.269 -13.218 1.00 83.19 178 THR A O 1
ATOM 1301 N N . PHE A 1 179 ? 2.383 -4.240 -11.725 1.00 86.75 179 PHE A N 1
ATOM 1302 C CA . PHE A 1 179 ? 1.154 -4.122 -12.498 1.00 86.75 179 PHE A CA 1
ATOM 1303 C C . PHE A 1 179 ? 0.211 -3.144 -11.799 1.00 86.75 179 PHE A C 1
ATOM 1305 O O . PHE A 1 179 ? -0.259 -3.426 -10.698 1.00 86.75 179 PHE A O 1
ATOM 1312 N N . ILE A 1 180 ? -0.104 -2.024 -12.447 1.00 89.56 180 ILE A N 1
ATOM 1313 C CA . ILE A 1 180 ? -1.092 -1.042 -11.983 1.00 89.56 180 ILE A CA 1
ATOM 1314 C C . ILE A 1 180 ? -2.241 -1.039 -12.987 1.00 89.56 180 ILE A C 1
ATOM 1316 O O . ILE A 1 180 ? -2.123 -0.481 -14.079 1.00 89.56 180 ILE A O 1
ATOM 1320 N N . LEU A 1 181 ? -3.339 -1.709 -12.645 1.00 90.25 181 LEU A N 1
ATOM 1321 C CA . LEU A 1 181 ? -4.400 -2.047 -13.594 1.00 90.25 181 LEU A CA 1
ATOM 1322 C C . LEU A 1 181 ? -5.775 -1.561 -13.131 1.00 90.25 181 LEU A C 1
ATOM 1324 O O . LEU A 1 181 ? -6.156 -1.805 -11.993 1.00 90.25 181 LEU A O 1
ATOM 1328 N N . ASN A 1 182 ? -6.579 -0.984 -14.021 1.00 91.50 182 ASN A N 1
ATOM 1329 C CA . ASN A 1 182 ? -7.995 -0.684 -13.752 1.00 91.50 182 ASN A CA 1
ATOM 1330 C C . ASN A 1 182 ? -8.254 0.165 -12.489 1.00 91.50 182 ASN A C 1
ATOM 1332 O O . ASN A 1 182 ? -9.323 0.045 -11.900 1.00 91.50 182 ASN A O 1
ATOM 1336 N N . ASN A 1 183 ? -7.286 0.949 -12.006 1.00 93.62 183 ASN A N 1
ATOM 1337 C CA . ASN A 1 183 ? -7.469 1.776 -10.812 1.00 93.62 183 ASN A CA 1
ATOM 1338 C C . ASN A 1 183 ? -8.136 3.103 -11.182 1.00 93.62 183 ASN A C 1
ATOM 1340 O O . ASN A 1 183 ? -7.962 3.602 -12.293 1.00 93.62 183 ASN A O 1
ATOM 1344 N N . THR A 1 184 ? -8.850 3.689 -10.228 1.00 93.81 184 THR A N 1
ATOM 1345 C CA . THR A 1 184 ? -9.435 5.025 -10.347 1.00 93.81 184 THR A CA 1
ATOM 1346 C C . THR A 1 184 ? -8.688 5.980 -9.425 1.00 93.81 184 THR A C 1
ATOM 1348 O O . THR A 1 184 ? -8.551 5.722 -8.227 1.00 93.81 184 THR A O 1
ATOM 1351 N N . PHE A 1 185 ? -8.227 7.093 -9.978 1.00 93.25 185 PHE A N 1
ATOM 1352 C CA . PHE A 1 185 ? -7.532 8.163 -9.283 1.00 93.25 185 PHE A CA 1
ATOM 1353 C C . PHE A 1 185 ? -8.314 9.458 -9.455 1.00 93.25 185 PHE A C 1
ATOM 1355 O O . PHE A 1 185 ? -8.400 9.966 -10.569 1.00 93.25 185 PHE A O 1
ATOM 1362 N N . ASP A 1 186 ? -8.874 9.996 -8.375 1.00 92.62 186 ASP A N 1
ATOM 1363 C CA . ASP A 1 186 ? -9.760 11.160 -8.478 1.00 92.62 186 ASP A CA 1
ATOM 1364 C C . ASP A 1 186 ? -9.456 12.239 -7.437 1.00 92.62 186 ASP A C 1
ATOM 1366 O O . ASP A 1 186 ? -9.597 12.004 -6.236 1.00 92.62 186 ASP A O 1
ATOM 1370 N N . GLY A 1 187 ? -9.075 13.437 -7.874 1.00 91.88 187 GLY A N 1
ATOM 1371 C CA . GLY A 1 187 ? -8.949 14.590 -6.979 1.00 91.88 187 GLY A CA 1
ATOM 1372 C C . GLY A 1 187 ? -7.733 14.572 -6.050 1.00 91.88 187 GLY A C 1
ATOM 1373 O O . GLY A 1 187 ? -7.801 15.164 -4.976 1.00 91.88 187 GLY A O 1
ATOM 1374 N N . ASN A 1 188 ? -6.648 13.864 -6.381 1.00 92.62 188 ASN A N 1
ATOM 1375 C CA . ASN A 1 188 ? -5.433 13.872 -5.561 1.00 92.62 188 ASN A CA 1
ATOM 1376 C C . ASN A 1 188 ? -4.659 15.190 -5.751 1.00 92.62 188 ASN A C 1
ATOM 1378 O O . ASN A 1 188 ? -4.555 15.716 -6.859 1.00 92.62 188 ASN A O 1
ATOM 1382 N N . GLY A 1 189 ? -4.110 15.725 -4.659 1.00 85.88 189 GLY A N 1
ATOM 1383 C CA . GLY A 1 189 ? -3.596 17.094 -4.579 1.00 85.88 189 GLY A CA 1
ATOM 1384 C C . GLY A 1 189 ? -2.337 17.376 -5.399 1.00 85.88 189 GLY A C 1
ATOM 1385 O O . GLY A 1 189 ? -2.048 18.539 -5.669 1.00 85.88 189 GLY A O 1
ATOM 1386 N N . PHE A 1 190 ? -1.603 16.343 -5.818 1.00 84.44 190 PHE A N 1
ATOM 1387 C CA . PHE A 1 190 ? -0.466 16.494 -6.720 1.00 84.44 190 PHE A CA 1
ATOM 1388 C C . PHE A 1 190 ? -0.522 15.554 -7.916 1.00 84.44 190 PHE A C 1
ATOM 1390 O O . PHE A 1 190 ? -0.495 16.031 -9.041 1.00 84.44 190 PHE A O 1
ATOM 1397 N N . ARG A 1 191 ? -0.608 14.233 -7.724 1.00 84.50 191 ARG A N 1
ATOM 1398 C CA . ARG A 1 191 ? -0.586 13.317 -8.876 1.00 84.50 191 ARG A CA 1
ATOM 1399 C C . ARG A 1 191 ? -1.416 12.061 -8.727 1.00 84.50 191 ARG A C 1
ATOM 1401 O O . ARG A 1 191 ? -1.604 11.576 -7.616 1.00 84.50 191 ARG A O 1
ATOM 1408 N N . SER A 1 192 ? -1.854 11.471 -9.835 1.00 86.94 192 SER A N 1
ATOM 1409 C CA . SER A 1 192 ? -2.503 10.153 -9.785 1.00 86.94 192 SER A CA 1
ATOM 1410 C C . SER A 1 192 ? -1.488 9.071 -9.428 1.00 86.94 192 SER A C 1
ATOM 1412 O O . SER A 1 192 ? -1.664 8.342 -8.450 1.00 86.94 192 SER A O 1
ATOM 1414 N N . LEU A 1 193 ? -0.391 9.011 -10.189 1.00 87.50 193 LEU A N 1
ATOM 1415 C CA . LEU A 1 193 ? 0.648 7.998 -10.052 1.00 87.50 193 LEU A CA 1
ATOM 1416 C C . LEU A 1 193 ? 2.052 8.614 -10.121 1.00 87.50 193 LEU A C 1
ATOM 1418 O O . LEU A 1 193 ? 2.412 9.270 -11.096 1.00 87.50 193 LEU A O 1
ATOM 1422 N N . GLY A 1 194 ? 2.869 8.358 -9.102 1.00 85.25 194 GLY A N 1
ATOM 1423 C CA . GLY A 1 194 ? 4.301 8.654 -9.108 1.00 85.25 194 GLY A CA 1
ATOM 1424 C C . GLY A 1 194 ? 5.142 7.381 -9.170 1.00 85.25 194 GLY A C 1
ATOM 1425 O O . GLY A 1 194 ? 4.849 6.417 -8.466 1.00 85.25 194 GLY A O 1
ATOM 1426 N N . TYR A 1 195 ? 6.201 7.400 -9.975 1.00 81.12 195 TYR A N 1
ATOM 1427 C CA . TYR A 1 195 ? 7.223 6.358 -10.027 1.00 81.12 195 TYR A CA 1
ATOM 1428 C C . TYR A 1 195 ? 8.614 6.996 -9.936 1.00 81.12 195 TYR A C 1
ATOM 1430 O O . TYR A 1 195 ? 9.055 7.661 -10.875 1.00 81.12 195 TYR A O 1
ATOM 1438 N N . ASN A 1 196 ? 9.298 6.809 -8.806 1.00 78.38 196 ASN A N 1
ATOM 1439 C CA . ASN A 1 196 ? 10.603 7.403 -8.516 1.00 78.38 196 ASN A CA 1
ATOM 1440 C C . ASN A 1 196 ? 11.669 6.311 -8.342 1.00 78.38 196 ASN A C 1
ATOM 1442 O O . ASN A 1 196 ? 11.726 5.667 -7.296 1.00 78.38 196 ASN A O 1
ATOM 1446 N N . MET A 1 197 ? 12.550 6.143 -9.331 1.00 69.62 197 MET A N 1
ATOM 1447 C CA . MET A 1 197 ? 13.725 5.268 -9.211 1.00 69.62 197 MET A CA 1
ATOM 1448 C C . MET A 1 197 ? 15.005 6.097 -9.057 1.00 69.62 197 MET A C 1
ATOM 1450 O O . MET A 1 197 ? 15.149 7.110 -9.749 1.00 69.62 197 MET A O 1
ATOM 1454 N N . PRO A 1 198 ? 15.951 5.686 -8.196 1.00 61.75 198 PRO A N 1
ATOM 1455 C CA . PRO A 1 198 ? 17.223 6.373 -8.028 1.00 61.75 198 PRO A CA 1
ATOM 1456 C C . PRO A 1 198 ? 18.123 6.244 -9.260 1.00 61.75 198 PRO A C 1
ATOM 1458 O O . PRO A 1 198 ? 17.957 5.376 -10.122 1.00 61.75 198 PRO A O 1
ATOM 1461 N N . SER A 1 199 ? 19.116 7.127 -9.318 1.00 55.66 199 SER A N 1
ATOM 1462 C CA . SER A 1 199 ? 20.109 7.174 -10.383 1.00 55.66 199 SER A CA 1
ATOM 1463 C C . SER A 1 199 ? 21.134 6.051 -10.305 1.00 55.66 199 SER A C 1
ATOM 1465 O O . SER A 1 199 ? 21.613 5.680 -9.238 1.00 55.66 199 SER A O 1
ATOM 1467 N N . GLY A 1 200 ? 21.475 5.497 -11.475 1.00 53.91 200 GLY A N 1
ATOM 1468 C CA . GLY A 1 200 ? 22.492 4.451 -11.607 1.00 53.91 200 GLY A CA 1
ATOM 1469 C C . GLY A 1 200 ? 22.006 3.023 -11.344 1.00 53.91 200 GLY A C 1
ATOM 1470 O O . GLY A 1 200 ? 22.816 2.101 -11.392 1.00 53.91 200 GLY A O 1
ATOM 1471 N N . ALA A 1 201 ? 20.708 2.807 -11.127 1.00 53.69 201 ALA A N 1
ATOM 1472 C CA . ALA A 1 201 ? 20.152 1.467 -11.012 1.00 53.69 201 ALA A CA 1
ATOM 1473 C C . ALA A 1 201 ? 20.240 0.695 -12.343 1.00 53.69 201 ALA A C 1
ATOM 1475 O O . ALA A 1 201 ? 19.613 1.062 -13.337 1.00 53.69 201 ALA A O 1
ATOM 1476 N N . SER A 1 202 ? 20.991 -0.411 -12.362 1.00 52.28 202 SER A N 1
ATOM 1477 C CA . SER A 1 202 ? 21.064 -1.374 -13.477 1.00 52.28 202 SER A CA 1
ATOM 1478 C C . SER A 1 202 ? 19.905 -2.385 -13.453 1.00 52.28 202 SER A C 1
ATOM 1480 O O . SER A 1 202 ? 20.054 -3.536 -13.860 1.00 52.28 202 SER A O 1
ATOM 1482 N N . SER A 1 203 ? 18.740 -1.974 -12.948 1.00 54.72 203 SER A N 1
ATOM 1483 C CA . SER A 1 203 ? 17.590 -2.850 -12.733 1.00 54.72 203 SER A CA 1
ATOM 1484 C C . SER A 1 203 ? 16.764 -3.033 -14.003 1.00 54.72 203 SER A C 1
ATOM 1486 O O . SER A 1 203 ? 16.249 -2.061 -14.557 1.00 54.72 203 SER A O 1
ATOM 1488 N N . SER A 1 204 ? 16.490 -4.276 -14.388 1.00 56.69 204 SER A N 1
ATOM 1489 C CA . SER A 1 204 ? 15.394 -4.581 -15.307 1.00 56.69 204 SER A CA 1
ATOM 1490 C C . SER A 1 204 ? 14.060 -4.502 -14.556 1.00 56.69 204 SER A C 1
ATOM 1492 O O . SER A 1 204 ? 13.502 -5.534 -14.181 1.00 56.69 204 SER A O 1
ATOM 1494 N N . THR A 1 205 ? 13.550 -3.295 -14.285 1.00 63.09 205 THR A N 1
ATOM 1495 C CA . THR A 1 205 ? 12.151 -3.176 -13.843 1.00 63.09 205 THR A CA 1
ATOM 1496 C C . THR A 1 205 ? 11.228 -3.244 -15.050 1.00 63.09 205 THR A C 1
ATOM 1498 O O . THR A 1 205 ? 11.544 -2.714 -16.116 1.00 63.09 205 THR A O 1
ATOM 1501 N N . SER A 1 206 ? 10.126 -3.972 -14.894 1.00 69.94 206 SER A N 1
ATOM 1502 C CA . SER A 1 206 ? 9.055 -4.097 -15.875 1.00 69.94 206 SER A CA 1
ATOM 1503 C C . SER A 1 206 ? 7.768 -3.644 -15.213 1.00 69.94 206 SER A C 1
ATOM 1505 O O . SER A 1 206 ? 7.181 -4.365 -14.408 1.00 69.94 206 SER A O 1
ATOM 1507 N N . SER A 1 207 ? 7.331 -2.437 -15.548 1.00 75.12 207 SER A N 1
ATOM 1508 C CA . SER A 1 207 ? 6.044 -1.927 -15.086 1.00 75.12 207 SER A CA 1
ATOM 1509 C C . SER A 1 207 ? 5.019 -1.972 -16.213 1.00 75.12 207 SER A C 1
ATOM 1511 O O . SER A 1 207 ? 5.323 -1.595 -17.344 1.00 75.12 207 SER A O 1
ATOM 1513 N N . VAL A 1 208 ?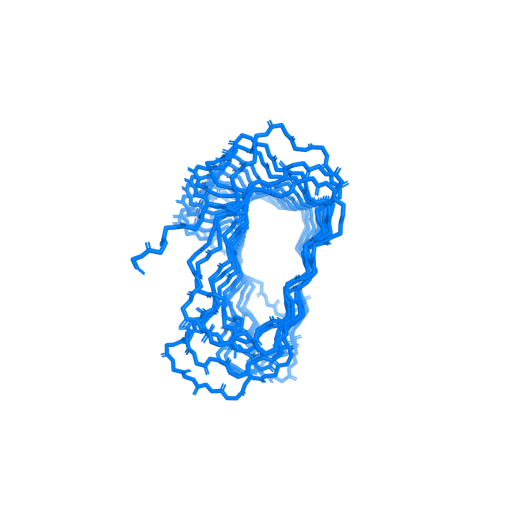 3.809 -2.427 -15.889 1.00 79.12 208 VAL A N 1
ATOM 1514 C CA . VAL A 1 208 ? 2.631 -2.402 -16.757 1.00 79.12 208 VAL A CA 1
ATOM 1515 C C . VAL A 1 208 ? 1.565 -1.556 -16.080 1.00 79.12 208 VAL A C 1
ATOM 1517 O O . VAL A 1 208 ? 0.968 -1.960 -15.082 1.00 79.12 208 VAL A O 1
ATOM 1520 N N . ILE A 1 209 ? 1.305 -0.387 -16.648 1.00 80.56 209 ILE A N 1
ATOM 1521 C CA . ILE A 1 209 ? 0.249 0.522 -16.199 1.00 80.56 209 ILE A CA 1
ATOM 1522 C C . ILE A 1 209 ? -0.824 0.515 -17.285 1.00 80.56 209 ILE A C 1
ATOM 1524 O O . ILE A 1 209 ? -0.520 0.860 -18.428 1.00 80.56 209 ILE A O 1
ATOM 1528 N N . LYS A 1 210 ? -2.043 0.063 -16.961 1.00 79.88 210 LYS A N 1
ATOM 1529 C CA . LYS A 1 210 ? -3.106 -0.131 -17.959 1.00 79.88 210 LYS A CA 1
ATOM 1530 C C . LYS A 1 210 ? -4.523 0.124 -17.438 1.00 79.88 210 LYS A C 1
ATOM 1532 O O . LYS A 1 210 ? -4.842 -0.267 -16.318 1.00 79.88 210 LYS A O 1
ATOM 1537 N N . ASN A 1 211 ? -5.383 0.696 -18.291 1.00 81.25 211 ASN A N 1
ATOM 1538 C CA . ASN A 1 211 ? -6.810 0.955 -18.028 1.00 81.25 211 ASN A CA 1
ATOM 1539 C C . ASN A 1 211 ? -7.072 1.760 -16.739 1.00 81.25 211 ASN A C 1
ATOM 1541 O O . ASN A 1 211 ? -8.038 1.501 -16.029 1.00 81.25 211 ASN A O 1
ATOM 1545 N N . ASN A 1 212 ? -6.164 2.649 -16.341 1.00 82.88 212 ASN A N 1
ATOM 1546 C CA . ASN A 1 212 ? -6.379 3.442 -15.135 1.00 82.88 212 ASN A CA 1
ATOM 1547 C C . ASN A 1 212 ? -7.129 4.725 -15.490 1.00 82.88 212 ASN A C 1
ATOM 1549 O O . ASN A 1 212 ? -6.747 5.417 -16.430 1.00 82.88 212 ASN A O 1
ATOM 1553 N N . GLN A 1 213 ? -8.146 5.052 -14.701 1.00 85.75 213 GLN A N 1
ATOM 1554 C CA . GLN A 1 213 ? -8.913 6.285 -14.822 1.00 85.75 213 GLN A CA 1
ATOM 1555 C C . GLN A 1 213 ? -8.288 7.345 -13.923 1.00 85.75 213 GLN A C 1
ATOM 1557 O O . GLN A 1 213 ? -8.112 7.105 -12.732 1.00 85.75 213 GLN A O 1
ATOM 1562 N N . MET A 1 214 ? -7.944 8.497 -14.485 1.00 86.06 214 MET A N 1
ATOM 1563 C CA . MET A 1 214 ? -7.310 9.604 -13.771 1.00 86.06 214 MET A CA 1
ATOM 1564 C C . MET A 1 214 ? -8.126 10.866 -14.041 1.00 86.06 214 MET A C 1
ATOM 1566 O O . MET A 1 214 ? -8.294 11.248 -15.195 1.00 86.06 214 MET A O 1
ATOM 1570 N N . THR A 1 215 ? -8.701 11.460 -12.997 1.00 81.50 215 THR A N 1
ATOM 1571 C CA . THR A 1 215 ? -9.578 12.634 -13.097 1.00 81.50 215 THR A CA 1
ATOM 1572 C C . THR A 1 215 ? -9.273 13.649 -12.002 1.00 81.50 215 THR A C 1
ATOM 1574 O O . THR A 1 215 ? -9.021 13.286 -10.857 1.00 81.50 215 THR A O 1
ATOM 1577 N N . ASN A 1 216 ? -9.337 14.943 -12.325 1.00 80.56 216 ASN A N 1
ATOM 1578 C CA . ASN A 1 216 ? -9.203 16.033 -11.348 1.00 80.56 216 ASN A CA 1
ATOM 1579 C C . ASN A 1 216 ? -7.881 16.031 -10.543 1.00 80.56 216 ASN A C 1
ATOM 1581 O O . ASN A 1 216 ? -7.865 16.480 -9.398 1.00 80.56 216 ASN A O 1
ATOM 1585 N N . ASN A 1 217 ? -6.781 15.517 -11.099 1.00 74.75 217 ASN A N 1
ATOM 1586 C CA . ASN A 1 217 ? -5.457 15.549 -10.461 1.00 74.75 217 ASN A CA 1
ATOM 1587 C C . ASN A 1 217 ? -4.616 16.689 -11.067 1.00 74.75 217 ASN A C 1
ATOM 1589 O O . ASN A 1 217 ? -4.893 17.123 -12.183 1.00 74.75 217 ASN A O 1
ATOM 1593 N N . VAL A 1 218 ? -3.612 17.197 -10.339 1.00 74.75 218 VAL A N 1
ATOM 1594 C CA . VAL A 1 218 ? -2.725 18.259 -10.868 1.00 74.75 218 VAL A CA 1
ATOM 1595 C C . VAL A 1 218 ? -1.826 17.715 -11.985 1.00 74.75 218 VAL A C 1
ATOM 1597 O O . VAL A 1 218 ? -1.768 18.312 -13.056 1.00 74.75 218 VAL A O 1
ATOM 1600 N N . ASP A 1 219 ? -1.196 16.563 -11.749 1.00 72.38 219 ASP A N 1
ATOM 1601 C CA . ASP A 1 219 ? -0.447 15.779 -12.734 1.00 72.38 219 ASP A CA 1
ATOM 1602 C C . ASP A 1 219 ? -1.023 14.356 -12.826 1.00 72.38 219 ASP A C 1
ATOM 1604 O O . ASP A 1 219 ? -1.359 13.733 -11.816 1.00 72.38 219 ASP A O 1
ATOM 1608 N N . ASP A 1 220 ? -1.091 13.765 -14.017 1.00 71.38 220 ASP A N 1
ATOM 1609 C CA . ASP A 1 220 ? -1.610 12.398 -14.128 1.00 71.38 220 ASP A CA 1
ATOM 1610 C C . ASP A 1 220 ? -0.548 11.368 -13.748 1.00 71.38 220 ASP A C 1
ATOM 1612 O O . ASP A 1 220 ? -0.696 10.609 -12.786 1.00 71.38 220 ASP A O 1
ATOM 1616 N N . VAL A 1 221 ? 0.571 11.363 -14.467 1.00 76.44 221 VAL A N 1
ATOM 1617 C CA . VAL A 1 221 ? 1.662 10.415 -14.234 1.00 76.44 221 VAL A CA 1
ATOM 1618 C C . VAL A 1 221 ? 2.992 11.148 -14.225 1.00 76.44 221 VAL A C 1
ATOM 1620 O O . VAL A 1 221 ? 3.309 11.870 -15.168 1.00 76.44 221 VAL A O 1
ATOM 1623 N N . LEU A 1 222 ? 3.795 10.894 -13.187 1.00 71.25 222 LEU A N 1
ATOM 1624 C CA . LEU A 1 222 ? 5.203 11.278 -13.135 1.00 71.25 222 LEU A CA 1
ATOM 1625 C C . LEU A 1 222 ? 6.083 10.030 -13.096 1.00 71.25 222 LEU A C 1
ATOM 1627 O O . LEU A 1 222 ? 6.028 9.263 -12.133 1.00 71.25 222 LEU A O 1
ATOM 1631 N N . LEU A 1 223 ? 6.946 9.881 -14.099 1.00 71.19 223 LEU A N 1
ATOM 1632 C CA . LEU A 1 223 ? 8.000 8.864 -14.124 1.00 71.19 223 LEU A CA 1
ATOM 1633 C C . LEU A 1 223 ? 9.372 9.550 -14.051 1.00 71.19 223 LEU A C 1
ATOM 1635 O O . LEU A 1 223 ? 9.680 10.402 -14.888 1.00 71.19 223 LEU A O 1
ATOM 1639 N N . ARG A 1 224 ? 10.195 9.180 -13.061 1.00 66.94 224 ARG A N 1
ATOM 1640 C CA . ARG A 1 224 ? 11.593 9.624 -12.903 1.00 66.94 224 ARG A CA 1
ATOM 1641 C C . ARG A 1 224 ? 12.521 8.415 -12.859 1.00 66.94 224 ARG A C 1
ATOM 1643 O O . ARG A 1 224 ? 12.389 7.581 -11.959 1.00 66.94 224 ARG A O 1
ATOM 1650 N N . THR A 1 225 ? 13.401 8.280 -13.859 1.00 60.56 225 THR A N 1
ATOM 1651 C CA . THR A 1 225 ? 14.111 7.016 -14.127 1.00 60.56 225 THR A CA 1
ATOM 1652 C C . THR A 1 225 ? 15.539 7.257 -14.640 1.00 60.56 225 THR A C 1
ATOM 1654 O O . THR A 1 225 ? 15.796 7.316 -15.842 1.00 60.56 225 THR A O 1
ATOM 1657 N N . ASP A 1 226 ? 16.516 7.316 -13.745 1.00 54.16 226 ASP A N 1
ATOM 1658 C CA . ASP A 1 226 ? 17.902 7.655 -14.098 1.00 54.16 226 ASP A CA 1
ATOM 1659 C C . ASP A 1 226 ? 18.754 6.400 -14.478 1.00 54.16 226 ASP A C 1
ATOM 1661 O O . ASP A 1 226 ? 19.945 6.322 -14.163 1.00 54.16 226 ASP A O 1
ATOM 1665 N N . GLY A 1 227 ? 18.160 5.399 -15.158 1.00 53.75 227 GLY A N 1
ATOM 1666 C CA . GLY A 1 227 ? 18.796 4.107 -15.504 1.00 53.75 227 GLY A CA 1
ATOM 1667 C C . GLY A 1 227 ? 18.150 3.332 -16.673 1.00 53.75 227 GLY A C 1
ATOM 1668 O O . GLY A 1 227 ? 17.177 3.786 -17.278 1.00 53.75 227 GLY A O 1
ATOM 1669 N N . SER A 1 228 ? 18.705 2.161 -17.017 1.00 50.47 228 SER A N 1
ATOM 1670 C CA . SER A 1 228 ? 18.233 1.277 -18.105 1.00 50.47 228 SER A CA 1
ATOM 1671 C C . SER A 1 228 ? 16.969 0.525 -17.689 1.00 50.47 228 SER A C 1
ATOM 1673 O O . SER A 1 228 ? 17.050 -0.561 -17.121 1.00 50.47 228 SER A O 1
ATOM 1675 N N . THR A 1 229 ? 15.796 1.089 -17.953 1.00 52.97 229 THR A N 1
ATOM 1676 C CA . THR A 1 229 ? 14.542 0.574 -17.396 1.00 52.97 229 THR A CA 1
ATOM 1677 C C . THR A 1 229 ? 13.543 0.263 -18.508 1.00 52.97 229 THR A C 1
ATOM 1679 O O . THR A 1 229 ? 13.503 0.962 -19.509 1.00 52.97 229 THR A O 1
ATOM 1682 N N . PHE A 1 230 ? 12.721 -0.780 -18.400 1.00 49.28 230 PHE A N 1
ATOM 1683 C CA . PHE A 1 230 ? 11.691 -1.041 -19.412 1.00 49.28 230 PHE A CA 1
ATOM 1684 C C . PHE A 1 230 ? 10.329 -0.592 -18.883 1.00 49.28 230 PHE A C 1
ATOM 1686 O O . PHE A 1 230 ? 9.768 -1.193 -17.968 1.00 49.28 230 PHE A O 1
ATOM 1693 N N . PHE A 1 231 ? 9.778 0.466 -19.478 1.00 56.38 231 PHE A N 1
ATOM 1694 C CA . PHE A 1 231 ? 8.460 0.985 -19.123 1.00 56.38 231 PHE A CA 1
ATOM 1695 C C . PHE A 1 231 ? 7.488 0.768 -20.279 1.00 56.38 231 PHE A C 1
ATOM 1697 O O . PHE A 1 231 ? 7.592 1.403 -21.329 1.00 56.38 231 PHE A O 1
ATOM 1704 N N . CYS A 1 232 ? 6.513 -0.119 -20.071 1.00 47.59 232 CYS A N 1
ATOM 1705 C CA . CYS A 1 232 ? 5.361 -0.233 -20.953 1.00 47.59 232 CYS A CA 1
ATOM 1706 C C . CYS A 1 232 ? 4.169 0.440 -20.273 1.00 47.59 232 CYS A C 1
ATOM 1708 O O . CYS A 1 232 ? 3.615 -0.069 -19.295 1.00 47.59 232 CYS A O 1
ATOM 1710 N N . VAL A 1 233 ? 3.775 1.599 -20.790 1.00 55.09 233 VAL A N 1
ATOM 1711 C CA . VAL A 1 233 ? 2.626 2.342 -20.280 1.00 55.09 233 VAL A CA 1
ATOM 1712 C C . VAL A 1 233 ? 1.555 2.318 -21.361 1.00 55.09 233 VAL A C 1
ATOM 1714 O O . VAL A 1 233 ? 1.706 2.908 -22.427 1.00 55.09 233 VAL A O 1
ATOM 1717 N N . ASN A 1 234 ? 0.481 1.570 -21.119 1.00 46.94 234 ASN A N 1
ATOM 1718 C CA . ASN A 1 234 ? -0.627 1.454 -22.058 1.00 46.94 234 ASN A CA 1
ATOM 1719 C C . ASN A 1 234 ? -1.811 2.252 -21.506 1.00 46.94 234 ASN A C 1
ATOM 1721 O O . ASN A 1 234 ? -2.522 1.788 -20.616 1.00 46.94 234 ASN A O 1
ATOM 1725 N N . PHE A 1 235 ? -2.012 3.460 -22.019 1.00 52.69 235 PHE A N 1
ATOM 1726 C CA . PHE A 1 235 ? -3.128 4.312 -21.633 1.00 52.69 235 PHE A CA 1
ATOM 1727 C C . PHE A 1 235 ? -4.308 4.020 -22.557 1.00 52.69 235 PHE A C 1
ATOM 1729 O O . PHE A 1 235 ? -4.283 4.361 -23.732 1.00 52.69 235 PHE A O 1
ATOM 1736 N N . THR A 1 236 ? -5.340 3.356 -22.046 1.00 43.09 236 THR A N 1
ATOM 1737 C CA . THR A 1 236 ? -6.424 2.809 -22.880 1.00 43.09 236 THR A CA 1
ATOM 1738 C C . THR A 1 236 ? -7.773 3.510 -22.688 1.00 43.09 236 THR A C 1
ATOM 1740 O O . THR A 1 236 ? -8.775 2.990 -23.160 1.00 43.09 236 THR A O 1
ATOM 1743 N N . ASP A 1 237 ? -7.822 4.684 -22.041 1.00 45.41 237 ASP A N 1
ATOM 1744 C CA . ASP A 1 237 ? -9.087 5.334 -21.657 1.00 45.41 237 ASP A CA 1
ATOM 1745 C C . ASP A 1 237 ? -9.242 6.804 -22.102 1.00 45.41 237 ASP A C 1
ATOM 1747 O O . ASP A 1 237 ? -8.296 7.474 -22.510 1.00 45.41 237 ASP A O 1
ATOM 1751 N N . ASN A 1 238 ? -10.494 7.282 -22.057 1.00 43.69 238 ASN A N 1
ATOM 1752 C CA . ASN A 1 238 ? -10.917 8.656 -22.348 1.00 43.69 238 ASN A CA 1
ATOM 1753 C C . ASN A 1 238 ? -10.445 9.613 -21.246 1.00 43.69 238 ASN A C 1
ATOM 1755 O O . ASN A 1 238 ? -11.055 9.679 -20.179 1.00 43.69 238 ASN A O 1
ATOM 1759 N N . PHE A 1 239 ? -9.402 10.384 -21.524 1.00 52.25 239 PHE A N 1
ATOM 1760 C CA . PHE A 1 239 ? -8.942 11.458 -20.649 1.00 52.25 239 PHE A CA 1
ATOM 1761 C C . PHE A 1 239 ? -9.512 12.802 -21.119 1.00 52.25 239 PHE A C 1
ATOM 1763 O O . PHE A 1 239 ? -9.458 13.099 -22.314 1.00 52.25 239 PHE A O 1
ATOM 1770 N N . SER A 1 240 ? -10.058 13.610 -20.207 1.00 44.59 240 SER A N 1
ATOM 1771 C CA . SER A 1 240 ? -10.548 14.958 -20.533 1.00 44.59 240 SER A CA 1
ATOM 1772 C C . SER A 1 240 ? -9.485 16.049 -20.380 1.00 44.59 240 SER A C 1
ATOM 1774 O O . SER A 1 240 ? -9.605 17.065 -21.052 1.00 44.59 240 SER A O 1
ATOM 1776 N N . ASP A 1 241 ? -8.436 15.837 -19.572 1.00 46.69 241 ASP A N 1
ATOM 1777 C CA . ASP A 1 241 ? -7.493 16.891 -19.164 1.00 46.69 241 ASP A CA 1
ATOM 1778 C C . ASP A 1 241 ? -6.077 16.312 -18.930 1.00 46.69 241 ASP A C 1
ATOM 1780 O O . ASP A 1 241 ? -5.729 15.972 -17.808 1.00 46.69 241 ASP A O 1
ATOM 1784 N N . ASN A 1 242 ? -5.262 16.140 -19.981 1.00 48.28 242 ASN A N 1
ATOM 1785 C CA . ASN A 1 242 ? -3.973 15.428 -19.887 1.00 48.28 242 ASN A CA 1
ATOM 1786 C C . ASN A 1 242 ? -2.761 16.353 -19.694 1.00 48.28 242 ASN A C 1
ATOM 1788 O O . ASN A 1 242 ? -2.393 17.066 -20.629 1.00 48.28 242 ASN A O 1
ATOM 1792 N N . ASN A 1 243 ? -2.048 16.202 -18.573 1.00 51.16 243 ASN A N 1
ATOM 1793 C CA . ASN A 1 243 ? -0.647 16.619 -18.424 1.00 51.16 243 ASN A CA 1
ATOM 1794 C C . ASN A 1 243 ? 0.205 15.408 -18.007 1.00 51.16 243 ASN A C 1
ATOM 1796 O O . ASN A 1 243 ? 0.176 14.973 -16.853 1.00 51.16 243 ASN A O 1
ATOM 1800 N N . TYR A 1 244 ? 0.995 14.869 -18.943 1.00 53.25 244 TYR A N 1
ATOM 1801 C CA . TYR A 1 244 ? 2.006 13.854 -18.642 1.00 53.25 244 TYR A CA 1
ATOM 1802 C C . TYR A 1 244 ? 3.392 14.498 -18.596 1.00 53.25 244 TYR A C 1
ATOM 1804 O O . TYR A 1 244 ? 3.839 15.097 -19.580 1.00 53.25 244 TYR A O 1
ATOM 1812 N N . SER A 1 245 ? 4.093 14.337 -17.470 1.00 49.03 245 SER A N 1
ATOM 1813 C CA . SER A 1 245 ? 5.462 14.827 -17.299 1.00 49.03 245 SER A CA 1
ATOM 1814 C C . SER A 1 245 ? 6.434 13.658 -17.160 1.00 49.03 245 SER A C 1
ATOM 1816 O O . SER A 1 245 ? 6.346 12.844 -16.237 1.00 49.03 245 SER A O 1
ATOM 1818 N N . PHE A 1 246 ? 7.393 13.584 -18.079 1.00 52.50 246 PHE A N 1
ATOM 1819 C CA . PHE A 1 246 ? 8.497 12.631 -18.041 1.00 52.50 246 PHE A CA 1
ATOM 1820 C C . PHE A 1 246 ? 9.788 13.405 -17.786 1.00 52.50 246 PHE A C 1
ATOM 1822 O O . PHE A 1 246 ? 10.140 14.300 -18.546 1.00 52.50 246 PHE A O 1
ATOM 1829 N N . SER A 1 247 ? 10.526 13.082 -16.727 1.00 43.34 247 SER A N 1
ATOM 1830 C CA . SER A 1 247 ? 11.785 13.772 -16.418 1.00 43.34 247 SER A CA 1
ATOM 1831 C C . SER A 1 247 ? 12.905 12.752 -16.284 1.00 43.34 247 SER A C 1
ATOM 1833 O O . SER A 1 247 ? 12.795 11.841 -15.465 1.00 43.34 247 SER A O 1
ATOM 1835 N N . LYS A 1 248 ? 13.961 12.922 -17.099 1.00 46.78 248 LYS A N 1
ATOM 1836 C CA . LYS A 1 248 ? 15.153 12.062 -17.170 1.00 46.78 248 LYS A CA 1
ATOM 1837 C C . LYS A 1 248 ? 14.813 10.584 -17.386 1.00 46.78 248 LYS A C 1
ATOM 1839 O O . LYS A 1 248 ? 14.752 9.793 -16.452 1.00 46.78 248 LYS A O 1
ATOM 1844 N N . VAL A 1 249 ? 14.594 10.206 -18.643 1.00 48.56 249 VAL A N 1
ATOM 1845 C CA . VAL A 1 249 ? 14.430 8.800 -19.035 1.00 48.56 249 VAL A CA 1
ATOM 1846 C C . VAL A 1 249 ? 15.777 8.287 -19.553 1.00 48.56 249 VAL A C 1
ATOM 1848 O O . VAL A 1 249 ? 16.257 8.756 -20.583 1.00 48.56 249 VAL A O 1
ATOM 1851 N N . GLY A 1 250 ? 16.415 7.361 -18.824 1.00 44.38 250 GLY A N 1
ATOM 1852 C CA . GLY A 1 250 ? 17.637 6.663 -19.258 1.00 44.38 250 GLY A CA 1
ATOM 1853 C C . GLY A 1 250 ? 17.423 5.771 -20.496 1.00 44.38 250 GLY A C 1
ATOM 1854 O O . GLY A 1 250 ? 16.382 5.848 -21.141 1.00 44.38 250 GLY A O 1
ATOM 1855 N N . ALA A 1 251 ? 18.386 4.901 -20.837 1.00 42.22 251 ALA A N 1
ATOM 1856 C CA . ALA A 1 251 ? 18.365 4.009 -22.014 1.00 42.22 251 ALA A CA 1
ATOM 1857 C C . ALA A 1 251 ? 17.257 2.929 -21.953 1.00 42.22 251 ALA A C 1
ATOM 1859 O O . ALA A 1 251 ? 17.512 1.735 -21.802 1.00 42.22 251 ALA A O 1
ATOM 1860 N N . SER A 1 252 ? 16.014 3.375 -22.067 1.00 49.47 252 SER A N 1
ATOM 1861 C CA . SER A 1 252 ? 14.789 2.647 -21.767 1.00 49.47 252 SER A CA 1
ATOM 1862 C C . SER A 1 252 ? 13.973 2.459 -23.044 1.00 49.47 252 SER A C 1
ATOM 1864 O O . SER A 1 252 ? 13.890 3.375 -23.861 1.00 49.47 252 SER A O 1
ATOM 1866 N N . VAL A 1 253 ? 13.347 1.291 -23.236 1.00 47.88 253 VAL A N 1
ATOM 1867 C CA . VAL A 1 253 ? 12.238 1.195 -24.202 1.00 47.88 253 VAL A CA 1
ATOM 1868 C C . VAL A 1 253 ? 11.027 1.799 -23.519 1.00 47.88 253 VAL A C 1
ATOM 1870 O O . VAL A 1 253 ? 10.547 1.268 -22.516 1.00 47.88 253 VAL A O 1
ATOM 1873 N N . PHE A 1 254 ? 10.564 2.917 -24.061 1.00 55.53 254 PHE A N 1
ATOM 1874 C CA . PHE A 1 254 ? 9.346 3.575 -23.634 1.00 55.53 254 PHE A CA 1
ATOM 1875 C C . PHE A 1 254 ? 8.302 3.385 -24.732 1.00 55.53 254 PHE A C 1
ATOM 1877 O O . PHE A 1 254 ? 8.481 3.844 -25.861 1.00 55.53 254 PHE A O 1
ATOM 1884 N N . GLN A 1 255 ? 7.237 2.650 -24.426 1.00 52.41 255 GLN A N 1
ATOM 1885 C CA . GLN A 1 255 ? 6.108 2.493 -25.337 1.00 52.41 255 GLN A CA 1
ATOM 1886 C C . GLN A 1 255 ? 4.888 3.146 -24.702 1.00 52.41 255 GLN A C 1
ATOM 1888 O O . GLN A 1 255 ? 4.435 2.690 -23.650 1.00 52.41 255 GLN A O 1
ATOM 1893 N N . ILE A 1 256 ? 4.368 4.182 -25.363 1.00 56.50 256 ILE A N 1
ATOM 1894 C CA . ILE A 1 256 ? 3.042 4.732 -25.089 1.00 56.50 256 ILE A CA 1
ATOM 1895 C C . ILE A 1 256 ? 2.103 4.196 -26.164 1.00 56.50 256 ILE A C 1
ATOM 1897 O O . ILE A 1 256 ? 2.267 4.475 -27.354 1.00 56.50 256 ILE A O 1
ATOM 1901 N N . VAL A 1 257 ? 1.106 3.431 -25.736 1.00 50.97 257 VAL A N 1
ATOM 1902 C CA . VAL A 1 257 ? -0.023 3.036 -26.585 1.00 50.97 257 VAL A CA 1
ATOM 1903 C C . VAL A 1 257 ? -1.241 3.789 -26.076 1.00 50.97 257 VAL A C 1
ATOM 1905 O O . VAL A 1 257 ? -1.575 3.626 -24.904 1.00 50.97 257 VAL A O 1
ATOM 1908 N N . GLY A 1 258 ? -1.867 4.610 -26.921 1.00 50.03 258 GLY A N 1
ATOM 1909 C CA . GLY A 1 258 ? -3.090 5.332 -26.576 1.00 50.03 258 GLY A CA 1
ATOM 1910 C C . GLY A 1 258 ? -3.841 5.832 -27.806 1.00 50.03 258 GLY A C 1
ATOM 1911 O O . GLY A 1 258 ? -3.240 6.067 -28.847 1.00 50.03 258 GLY A O 1
ATOM 1912 N N . ASP A 1 259 ? -5.161 5.974 -27.690 1.00 44.19 259 ASP A N 1
ATOM 1913 C CA . ASP A 1 259 ? -6.046 6.288 -28.824 1.00 44.19 259 ASP A CA 1
ATOM 1914 C C . ASP A 1 259 ? -6.302 7.798 -29.019 1.00 44.19 259 ASP A C 1
ATOM 1916 O O . ASP A 1 259 ? -6.924 8.189 -30.006 1.00 44.19 259 ASP A O 1
ATOM 1920 N N . ASN A 1 260 ? -5.798 8.664 -28.127 1.00 49.91 260 ASN A N 1
ATOM 1921 C CA . ASN A 1 260 ? -6.108 10.102 -28.097 1.00 49.91 260 ASN A CA 1
ATOM 1922 C C . ASN A 1 260 ? -4.872 10.998 -27.873 1.00 49.91 260 ASN A C 1
ATOM 1924 O O . ASN A 1 260 ? -3.809 10.533 -27.467 1.00 49.91 260 ASN A O 1
ATOM 1928 N N . SER A 1 261 ? -5.030 12.301 -28.146 1.00 49.19 261 SER A N 1
ATOM 1929 C CA . SER A 1 261 ? -4.010 13.361 -28.070 1.00 49.19 261 SER A CA 1
ATOM 1930 C C . SER A 1 261 ? -3.459 13.566 -26.651 1.00 49.19 261 SER A C 1
ATOM 1932 O O . SER A 1 261 ? -3.937 14.414 -25.896 1.00 49.19 261 SER A O 1
ATOM 1934 N N . ALA A 1 262 ? -2.456 12.781 -26.273 1.00 49.81 262 ALA A N 1
ATOM 1935 C CA . ALA A 1 262 ? -1.674 12.993 -25.062 1.00 49.81 262 ALA A CA 1
ATOM 1936 C C . ALA A 1 262 ? -0.580 14.045 -25.319 1.00 49.81 262 ALA A C 1
ATOM 1938 O O . ALA A 1 262 ? 0.200 13.907 -26.264 1.00 49.81 262 ALA A O 1
ATOM 1939 N N . GLN A 1 263 ? -0.487 15.071 -24.466 1.00 49.47 263 GLN A N 1
ATOM 1940 C CA . GLN A 1 263 ? 0.690 15.941 -24.430 1.00 49.47 263 GLN A CA 1
ATOM 1941 C C . GLN A 1 263 ? 1.779 15.270 -23.594 1.00 49.47 263 GLN A C 1
ATOM 1943 O O . GLN A 1 263 ? 1.603 15.003 -22.407 1.00 49.47 263 GLN A O 1
ATOM 1948 N N . VAL A 1 264 ? 2.901 14.968 -24.242 1.00 52.09 264 VAL A N 1
ATOM 1949 C CA . VAL A 1 264 ? 4.084 14.368 -23.623 1.00 52.09 264 VAL A CA 1
ATOM 1950 C C . VAL A 1 264 ? 5.115 15.477 -23.466 1.00 52.09 264 VAL A C 1
ATOM 1952 O O . VAL A 1 264 ? 5.731 15.892 -24.447 1.00 52.09 264 VAL A O 1
ATOM 1955 N N . GLN A 1 265 ? 5.307 15.971 -22.243 1.00 49.78 265 GLN A N 1
ATOM 1956 C CA . GLN A 1 265 ? 6.395 16.899 -21.938 1.00 49.78 265 GLN A CA 1
ATOM 1957 C C . GLN A 1 265 ? 7.545 16.124 -21.301 1.00 49.78 265 GLN A C 1
ATOM 1959 O O . GLN A 1 265 ? 7.355 15.451 -20.286 1.00 49.78 265 GLN A O 1
ATOM 1964 N N . GLY A 1 266 ? 8.742 16.209 -21.883 1.00 47.16 266 GLY A N 1
ATOM 1965 C CA . GLY A 1 266 ? 9.914 15.635 -21.242 1.00 47.16 266 GLY A CA 1
ATOM 1966 C C . GLY A 1 266 ? 11.249 16.205 -21.690 1.00 47.16 266 GLY A C 1
ATOM 1967 O O . GLY A 1 266 ? 11.453 16.532 -22.857 1.00 47.16 266 GLY A O 1
ATOM 1968 N N . GLU A 1 267 ? 12.167 16.295 -20.731 1.00 43.53 267 GLU A N 1
ATOM 1969 C CA . GLU A 1 267 ? 13.571 16.626 -20.959 1.00 43.53 267 GLU A CA 1
ATOM 1970 C C . GLU A 1 267 ? 14.365 15.328 -21.134 1.00 43.53 267 GLU A C 1
ATOM 1972 O O . GLU A 1 267 ? 14.468 14.509 -20.214 1.00 43.53 267 GLU A O 1
ATOM 1977 N N . ASN A 1 268 ? 14.923 15.134 -22.329 1.00 46.50 268 ASN A N 1
ATOM 1978 C CA . ASN A 1 268 ? 15.807 14.015 -22.618 1.00 46.50 268 ASN A CA 1
ATOM 1979 C C . ASN A 1 268 ? 17.268 14.460 -22.511 1.00 46.50 268 ASN A C 1
ATOM 1981 O O . ASN A 1 268 ? 17.717 15.316 -23.269 1.00 46.50 268 ASN A O 1
ATOM 1985 N N . THR A 1 269 ? 18.010 13.868 -21.580 1.00 44.09 269 THR A N 1
ATOM 1986 C CA . THR A 1 269 ? 19.429 14.166 -21.347 1.00 44.09 269 THR A CA 1
ATOM 1987 C C . THR A 1 269 ? 20.353 12.972 -21.633 1.00 44.09 269 THR A C 1
ATOM 1989 O O . THR A 1 269 ? 21.550 13.061 -21.367 1.00 44.09 269 THR A O 1
ATOM 1992 N N . GLY A 1 270 ? 19.840 11.861 -22.191 1.00 46.03 270 GLY A N 1
ATOM 1993 C CA . GLY A 1 270 ? 20.590 10.616 -22.421 1.00 46.03 270 GLY A CA 1
ATOM 1994 C C . GLY A 1 270 ? 20.612 10.138 -23.882 1.00 46.03 270 GLY A C 1
ATOM 1995 O O . GLY A 1 270 ? 19.733 10.458 -24.678 1.00 46.03 270 GLY A O 1
ATOM 1996 N N . SER A 1 271 ? 21.614 9.329 -24.261 1.00 41.25 271 SER A N 1
ATOM 1997 C CA . SER A 1 271 ? 21.646 8.691 -25.588 1.00 41.25 271 SER A CA 1
ATOM 1998 C C . SER A 1 271 ? 20.616 7.555 -25.649 1.00 41.25 271 SER A C 1
ATOM 2000 O O . SER A 1 271 ? 20.819 6.497 -25.049 1.00 41.25 271 SER A O 1
ATOM 2002 N N . MET A 1 272 ? 19.506 7.752 -26.363 1.00 47.44 272 MET A N 1
ATOM 2003 C CA . MET A 1 272 ? 18.509 6.695 -26.559 1.00 47.44 272 MET A CA 1
ATOM 2004 C C . MET A 1 272 ? 19.081 5.575 -27.436 1.00 47.44 272 MET A C 1
ATOM 2006 O O . MET A 1 272 ? 19.388 5.793 -28.605 1.00 47.44 272 MET A O 1
ATOM 2010 N N . ALA A 1 273 ? 19.208 4.368 -26.880 1.00 38.81 273 ALA A N 1
ATOM 2011 C CA . ALA A 1 273 ? 19.576 3.170 -27.640 1.00 38.81 273 ALA A CA 1
ATOM 2012 C C . ALA A 1 273 ? 18.367 2.495 -28.319 1.00 38.81 273 ALA A C 1
ATOM 2014 O O . ALA A 1 273 ? 18.557 1.668 -29.204 1.00 38.81 273 ALA A O 1
ATOM 2015 N N . ASN A 1 274 ? 17.135 2.851 -27.930 1.00 44.12 274 ASN A N 1
ATOM 2016 C CA . ASN A 1 274 ? 15.900 2.268 -28.452 1.00 44.12 274 ASN A CA 1
ATOM 2017 C C . ASN A 1 274 ? 14.857 3.351 -28.788 1.00 44.12 274 ASN A C 1
ATOM 2019 O O . ASN A 1 274 ? 14.828 4.386 -28.121 1.00 44.12 274 ASN A O 1
ATOM 2023 N N . PRO A 1 275 ? 13.994 3.130 -29.798 1.00 43.31 275 PRO A N 1
ATOM 2024 C CA . PRO A 1 275 ? 12.962 4.088 -30.181 1.00 43.31 275 PRO A CA 1
ATOM 2025 C C . PRO A 1 275 ? 11.870 4.199 -29.111 1.00 43.31 275 PRO A C 1
ATOM 2027 O O . PRO A 1 275 ? 11.429 3.189 -28.559 1.00 43.31 275 PRO A O 1
ATOM 2030 N N . ILE A 1 276 ? 11.381 5.420 -28.876 1.00 51.78 276 ILE A N 1
ATOM 2031 C CA . ILE A 1 276 ? 10.078 5.617 -28.239 1.00 51.78 276 ILE A CA 1
ATOM 2032 C C . ILE A 1 276 ? 9.023 5.238 -29.278 1.00 51.78 276 ILE A C 1
ATOM 2034 O O . ILE A 1 276 ? 8.950 5.855 -30.343 1.00 51.78 276 ILE A O 1
ATOM 2038 N N . ILE A 1 277 ? 8.244 4.195 -29.002 1.00 49.25 277 ILE A N 1
ATOM 2039 C CA . ILE A 1 277 ? 7.202 3.732 -29.921 1.00 49.25 277 ILE A CA 1
ATOM 2040 C C . ILE A 1 277 ? 5.886 4.354 -29.479 1.00 49.25 277 ILE A C 1
ATOM 2042 O O . ILE A 1 277 ? 5.327 3.990 -28.445 1.00 49.25 277 ILE A O 1
ATOM 2046 N N . PHE A 1 278 ? 5.405 5.282 -30.296 1.00 52.44 278 PHE A N 1
ATOM 2047 C CA . PHE A 1 278 ? 4.074 5.850 -30.199 1.00 52.44 278 PHE A CA 1
ATOM 2048 C C . PHE A 1 278 ? 3.158 5.130 -31.185 1.00 52.44 278 PHE A C 1
ATOM 2050 O O . PHE A 1 278 ? 3.465 5.046 -32.375 1.00 52.44 278 PHE A O 1
ATOM 2057 N N . SER A 1 279 ? 2.035 4.603 -30.709 1.00 47.28 279 SER A N 1
ATOM 2058 C CA . SER A 1 279 ? 1.014 4.010 -31.575 1.00 47.28 279 SER A CA 1
ATOM 2059 C C . SER A 1 279 ? -0.372 4.504 -31.166 1.00 47.28 279 SER A C 1
ATOM 2061 O O . SER A 1 279 ? -0.798 4.206 -30.051 1.00 47.28 279 SER A O 1
ATOM 2063 N N . GLY A 1 280 ? -1.039 5.210 -32.091 1.00 42.62 280 GLY A N 1
ATOM 2064 C CA . GLY A 1 280 ? -2.368 5.821 -31.928 1.00 42.62 280 GLY A CA 1
ATOM 2065 C C . GLY A 1 280 ? -2.312 7.319 -31.573 1.00 42.62 280 GLY A C 1
ATOM 2066 O O . GLY A 1 280 ? -1.525 7.712 -30.725 1.00 42.62 280 GLY A O 1
ATOM 2067 N N . GLY A 1 281 ? -3.116 8.152 -32.256 1.00 42.34 281 GLY A N 1
ATOM 2068 C CA . GLY A 1 281 ? -3.313 9.587 -31.955 1.00 42.34 281 GLY A CA 1
ATOM 2069 C C . GLY A 1 281 ? -2.144 10.545 -32.264 1.00 42.34 281 GLY A C 1
ATOM 2070 O O . GLY A 1 281 ? -0.992 10.143 -32.355 1.00 42.34 281 GLY A O 1
ATOM 2071 N N . GLY A 1 282 ? -2.442 11.834 -32.481 1.00 37.72 282 GLY A N 1
ATOM 2072 C CA . GLY A 1 282 ? -1.441 12.876 -32.755 1.00 37.72 282 GLY A CA 1
ATOM 2073 C C . GLY A 1 282 ? -0.703 13.318 -31.488 1.00 37.72 282 GLY A C 1
ATOM 2074 O O . GLY A 1 282 ? -1.339 13.771 -30.540 1.00 37.72 282 GLY A O 1
ATOM 2075 N N . PHE A 1 283 ? 0.625 13.204 -31.489 1.00 45.09 283 PHE A N 1
ATOM 2076 C CA . PHE A 1 283 ? 1.502 13.663 -30.408 1.00 45.09 283 PHE A CA 1
ATOM 2077 C C . PHE A 1 283 ? 2.103 15.025 -30.766 1.00 45.09 283 PHE A C 1
ATOM 2079 O O . PHE A 1 283 ? 2.617 15.202 -31.871 1.00 45.09 283 PHE A O 1
ATOM 2086 N N . GLU A 1 284 ? 2.076 15.972 -29.830 1.00 36.88 284 GLU A N 1
ATOM 2087 C CA . GLU A 1 284 ? 2.784 17.249 -29.941 1.00 36.88 284 GLU A CA 1
ATOM 2088 C C . GLU A 1 284 ? 3.975 17.233 -28.978 1.00 36.88 284 GLU A C 1
ATOM 2090 O O . GLU A 1 284 ? 3.809 17.071 -27.769 1.00 36.88 284 GLU A O 1
ATOM 2095 N N . PHE A 1 285 ? 5.187 17.357 -29.522 1.00 40.41 285 PHE A N 1
ATOM 2096 C CA . PHE A 1 285 ? 6.405 17.468 -28.726 1.00 40.41 285 PHE A CA 1
ATOM 2097 C C . PHE A 1 285 ? 6.685 18.939 -28.445 1.00 40.41 285 PHE A C 1
ATOM 2099 O O . PHE A 1 285 ? 7.009 19.693 -29.361 1.00 40.41 285 PHE A O 1
ATOM 2106 N N . VAL A 1 286 ? 6.646 19.334 -27.175 1.00 34.75 286 VAL A N 1
ATOM 2107 C CA . VAL A 1 286 ? 7.207 20.617 -26.742 1.00 34.75 286 VAL A CA 1
ATOM 2108 C C . VAL A 1 286 ? 8.615 20.347 -26.218 1.00 34.75 286 VAL A C 1
ATOM 2110 O O . VAL A 1 286 ? 8.809 20.102 -25.032 1.00 34.75 286 VAL A O 1
ATOM 2113 N N . SER A 1 287 ? 9.611 20.325 -27.110 1.00 34.62 287 SER A N 1
ATOM 2114 C CA . SER A 1 287 ? 11.014 20.326 -26.680 1.00 34.62 287 SER A CA 1
ATOM 2115 C C . SER A 1 287 ? 11.480 21.760 -26.453 1.00 34.62 287 SER A C 1
ATOM 2117 O O . SER A 1 287 ? 11.597 22.529 -27.409 1.00 34.62 287 SER A O 1
ATOM 2119 N N . SER A 1 288 ? 11.824 22.118 -25.221 1.00 31.58 288 SER A N 1
ATOM 2120 C CA . SER A 1 288 ? 12.713 23.253 -24.976 1.00 31.58 288 SER A CA 1
ATOM 2121 C C . SER A 1 288 ? 14.156 22.748 -24.986 1.00 31.58 288 SER A C 1
ATOM 2123 O O . SER A 1 288 ? 14.707 22.401 -23.945 1.00 31.58 288 SER A O 1
ATOM 2125 N N . CYS A 1 289 ? 14.760 22.666 -26.172 1.00 24.80 289 CYS A N 1
ATOM 2126 C CA . CYS A 1 289 ? 16.218 22.610 -26.277 1.00 24.80 289 CYS A CA 1
ATOM 2127 C C . CYS A 1 289 ? 16.784 24.020 -26.032 1.00 24.80 289 CYS A C 1
ATOM 2129 O O . CYS A 1 289 ? 16.297 24.960 -26.666 1.00 24.80 289 CYS A O 1
ATOM 2131 N N . PRO A 1 290 ? 17.815 24.205 -25.192 1.00 31.64 290 PRO A N 1
ATOM 2132 C CA . PRO A 1 290 ? 18.906 25.102 -25.549 1.00 31.64 290 PRO A CA 1
ATOM 2133 C C . PRO A 1 290 ? 19.753 24.510 -26.687 1.00 31.64 290 PRO A C 1
ATOM 2135 O O . PRO A 1 290 ? 19.887 23.264 -26.754 1.00 31.64 290 PRO A O 1
#

Sequence (290 aa):
IENTAGSAITLADQNTVTGINIVSATMHGIDSSAASGGEYLITDNLITNTTNNGINLVPIANGHSILLRNTVMNAGVNGIDLTTASDAQFSCFMKDNTCKANTNIGVFIQSEDTSNINLRMKSNQSLSNTQLGIEVNGLDSSTMTAYINSNLSSQNGNSGILLQSLQTTPSNFSQNITFILNNTFDGNGFRSLGYNMPSGASSSTSSVIKNNQMTNNVDDVLLRTDGSTFFCVNFTDNFSDNNYSFSKVGASVFQIVGDNSAQVQGENTGSMANPIIFSGGGFEFVSSCP

Nearest PDB structures (foldseek):
  4z06-assembly2_B  TM=4.503E-01  e=2.068E-01  Caldicellulosiruptor bescii DSM 6725
  4yzq-assembly2_B  TM=5.289E-01  e=3.821E+00  Caldicellulosiruptor bescii DSM 6725
  4nk8-assembly1_A  TM=2.863E-01  e=5.740E-01  Pseudomonas syringae pv. tomato str. DC3000
  1wxr-assembly1_A  TM=2.196E-01  e=1.517E+00  Escherichia coli
  4yzx-assembly2_B  TM=2.410E-01  e=3.640E+00  Caldicellulosiruptor bescii DSM 6725

pLDDT: mean 72.67, std 19.37, range [24.8, 98.62]

Foldseek 3Di:
DEAAPLEEAEDEAPDEAEDYEYEQHAHEDEDPDQPDAGEYHYEHYEFEQHLAERYEYETAAAYEYEYYQYEFEQHNEEPHHAAYDELHAYEYAAENYEQEHYQYEDEEHEDDAQYEYHEHHAAYEQYQHAAESYEHEAPQHQEYEYHHEAYEQENHAAESYEYEYDDQDEDAHEEYEYEAYQYE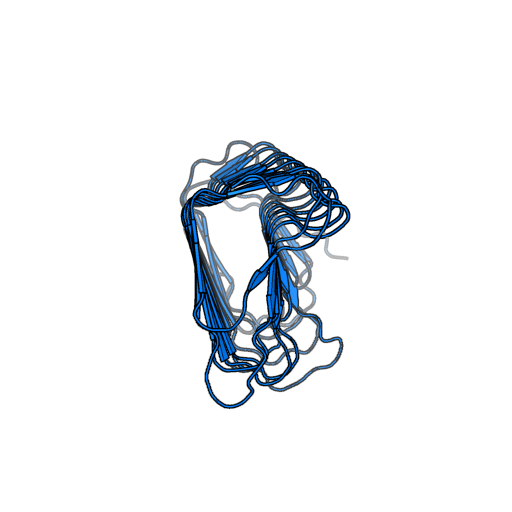YYQHNAEHYEYYYHANHQYAYEYEHENYHHYNHNAYYEYDDNYAYEYEYEYEDDDPDHDHEYEEDEQYAAEYEYAEEHEYEYDYPYDHPDDHHYDHYDYDYDDPDD

Solvent-accessible surface area (backbone atoms only — not comparable to full-atom values): 13012 Å² total; per-residue (Å²): 93,77,46,70,82,45,64,59,50,74,38,61,60,64,41,77,46,68,59,35,42,30,34,38,16,31,39,34,39,46,37,83,43,84,84,59,48,28,34,40,41,42,30,49,28,42,28,31,53,7,77,41,37,19,36,37,37,37,41,51,19,54,22,42,39,41,40,33,46,28,39,20,31,40,6,52,29,24,10,33,34,38,44,37,36,59,66,12,40,36,34,38,42,38,32,49,26,35,17,32,45,7,63,29,25,10,35,39,35,38,44,29,62,61,12,34,42,43,39,37,38,35,48,28,36,15,34,44,6,53,32,24,11,32,38,44,37,27,69,64,18,49,30,36,38,38,39,42,32,45,28,39,16,28,44,5,49,25,26,16,32,36,40,30,43,75,59,89,65,64,56,90,40,42,60,27,40,37,38,42,31,48,25,40,21,39,42,12,59,38,19,29,36,38,38,42,48,46,59,58,32,66,24,54,34,45,39,42,40,31,51,54,47,66,43,76,40,74,30,46,41,40,48,34,35,47,25,45,34,41,42,44,40,36,49,73,66,94,69,94,79,74,49,39,45,41,47,42,59,31,54,29,49,40,36,48,38,29,79,55,72,50,44,54,39,54,57,80,85,58,79,70,84,48,70,72,46,78,48,57,54,67,72,58,78,64,74,86,74,132

Secondary structure (DSSP, 8-state):
-EE-SS--EEEPTT-EEES-EEES--EEEE---TTS--EEEEES-EEES-SS-SEEEE--SSEEEEEES-EEES-SS-SEEEEPPTT-EEEEEEES-EEES-SSEEEEEE--TT-EEEEEEES-EEES-SSEEEEEE-TTSSEEEEEEES-EEES-SSEEEEEE---SS-------EEEEES-EEES-SSEEEEEEE-TT-----EEEEES-EEES-SEEEEEEE-SS-EEEEE--S--SS--EEEEEE-S--EEEE-SS--EEEEE--S--SS--EEESS--EE-----

Mean predicted aligned error: 10.76 Å

Radius of gyration: 19.52 Å; Cα contacts (8 Å, |Δi|>4): 1016; chains: 1; bounding box: 39×45×59 Å